Protein AF-A0A7X9A0W0-F1 (afdb_monomer)

Solvent-accessible surface area (backbone atoms only — not comparable to full-atom values): 16750 Å² total; per-residue (Å²): 128,78,56,46,57,42,80,44,82,42,77,49,77,41,96,88,79,44,78,47,76,46,79,45,51,38,62,32,73,48,69,35,37,33,24,50,71,84,39,73,33,30,51,32,67,31,25,52,65,60,60,65,22,28,47,50,10,43,36,32,44,73,66,71,33,90,54,53,69,39,42,52,34,63,44,70,44,63,91,64,82,65,80,76,73,83,66,94,80,70,84,89,79,90,78,91,82,89,86,81,91,82,80,90,87,77,88,71,74,94,46,67,68,51,35,71,72,72,55,95,83,73,71,86,80,54,95,49,54,34,39,33,35,33,61,21,93,87,52,75,75,80,51,74,67,58,28,55,39,37,45,75,21,54,78,79,52,84,68,61,68,92,46,78,66,67,70,63,68,83,47,93,34,79,69,61,88,84,54,88,80,79,81,57,67,72,59,63,70,44,46,61,57,59,48,56,76,66,36,67,63,31,78,63,37,75,58,47,27,42,15,27,40,31,34,67,88,82,71,40,76,77,45,73,28,64,12,61,32,60,65,52,5,42,18,26,44,51,14,41,37,39,68,72,65,51,66,64,28,64,62,29,36,41,37,32,66,41,56,34,38,39,66,58,47,45,35,36,34,39,44,12,31,72,39,78,49,47,71,36,69,67,45,100,78,74

Structure (mmCIF, N/CA/C/O backbone):
data_AF-A0A7X9A0W0-F1
#
_entry.id   AF-A0A7X9A0W0-F1
#
loop_
_atom_site.group_PDB
_atom_site.id
_atom_site.type_symbol
_atom_site.label_atom_id
_atom_site.label_alt_id
_atom_site.label_comp_id
_atom_site.label_asym_id
_atom_site.label_entity_id
_atom_site.label_seq_id
_atom_site.pdbx_PDB_ins_code
_atom_site.Cartn_x
_atom_site.Cartn_y
_atom_site.Cartn_z
_atom_site.occupancy
_atom_site.B_iso_or_equiv
_atom_site.auth_seq_id
_atom_site.auth_comp_id
_atom_site.auth_asym_id
_atom_site.auth_atom_id
_atom_site.pdbx_PDB_model_num
ATOM 1 N N . MET A 1 1 ? -4.051 -19.391 -11.486 1.00 52.75 1 MET A N 1
ATOM 2 C CA . MET A 1 1 ? -3.462 -18.276 -10.720 1.00 52.75 1 MET A CA 1
ATOM 3 C C . MET A 1 1 ? -3.453 -17.082 -11.657 1.00 52.75 1 MET A C 1
ATOM 5 O O . MET A 1 1 ? -3.021 -17.267 -12.791 1.00 52.75 1 MET A O 1
ATOM 9 N N . ARG A 1 2 ? -4.022 -15.934 -11.266 1.00 69.88 2 ARG A N 1
ATOM 10 C CA . ARG A 1 2 ? -3.922 -14.713 -12.084 1.00 69.88 2 ARG A CA 1
ATOM 11 C C . ARG A 1 2 ? -2.446 -14.324 -12.179 1.00 69.88 2 ARG A C 1
ATOM 13 O O . ARG A 1 2 ? -1.709 -14.525 -11.217 1.00 69.88 2 ARG A O 1
ATOM 20 N N . SER A 1 3 ? -2.007 -13.872 -13.348 1.00 82.81 3 SER A N 1
ATOM 21 C CA . SER A 1 3 ? -0.596 -13.571 -13.590 1.00 82.81 3 SER A CA 1
ATOM 22 C C . SER A 1 3 ? -0.347 -12.083 -13.404 1.00 82.81 3 SER A C 1
ATOM 24 O O . SER A 1 3 ? -1.025 -11.281 -14.032 1.00 82.81 3 SER A O 1
ATOM 26 N N . SER A 1 4 ? 0.654 -11.713 -12.608 1.00 87.12 4 SER A N 1
ATOM 27 C CA . SER A 1 4 ? 1.127 -10.325 -12.489 1.00 87.12 4 SER A CA 1
ATOM 28 C C . SER A 1 4 ? 1.948 -9.866 -13.703 1.00 87.12 4 SER A C 1
ATOM 30 O O . SER A 1 4 ? 2.319 -8.697 -13.805 1.00 87.12 4 SER A O 1
ATOM 32 N N . GLN A 1 5 ? 2.254 -10.789 -14.623 1.00 91.56 5 GLN A N 1
ATOM 33 C CA . GLN A 1 5 ? 3.094 -10.569 -15.799 1.00 91.56 5 GLN A CA 1
ATOM 34 C C . GLN A 1 5 ? 2.479 -11.196 -17.050 1.00 91.56 5 GLN A C 1
ATOM 36 O O . GLN A 1 5 ? 1.937 -12.302 -17.004 1.00 91.56 5 GLN A O 1
ATOM 41 N N . ALA A 1 6 ? 2.624 -10.532 -18.190 1.00 91.31 6 ALA A N 1
ATOM 42 C CA . ALA A 1 6 ? 2.243 -11.060 -19.492 1.00 91.31 6 ALA A CA 1
ATOM 43 C C . ALA A 1 6 ? 3.436 -11.012 -20.442 1.00 91.31 6 ALA A C 1
ATOM 45 O O . ALA A 1 6 ? 4.182 -10.034 -20.482 1.00 91.31 6 ALA A O 1
ATOM 46 N N . ARG A 1 7 ? 3.613 -12.075 -21.231 1.00 92.31 7 ARG A N 1
ATOM 47 C CA . ARG A 1 7 ? 4.645 -12.124 -22.264 1.00 92.31 7 ARG A CA 1
ATOM 48 C C . ARG A 1 7 ? 4.023 -11.757 -23.600 1.00 92.31 7 ARG A C 1
ATOM 50 O O . ARG A 1 7 ? 3.186 -12.497 -24.109 1.00 92.31 7 ARG A O 1
ATOM 57 N N . VAL A 1 8 ? 4.430 -10.627 -24.163 1.00 90.94 8 VAL A N 1
ATOM 58 C CA . VAL A 1 8 ? 3.846 -10.093 -25.400 1.00 90.94 8 VAL A CA 1
ATOM 59 C C . VAL A 1 8 ? 4.921 -9.814 -26.439 1.00 90.94 8 VAL A C 1
ATOM 61 O O . VAL A 1 8 ? 6.093 -9.617 -26.117 1.00 90.94 8 VAL A O 1
ATOM 64 N N . ARG A 1 9 ? 4.534 -9.809 -27.715 1.00 92.50 9 ARG A N 1
ATOM 65 C CA . ARG A 1 9 ? 5.429 -9.424 -28.808 1.00 92.50 9 ARG A CA 1
ATOM 66 C C . ARG A 1 9 ? 5.375 -7.909 -28.976 1.00 92.50 9 ARG A C 1
ATOM 68 O O . ARG A 1 9 ? 4.358 -7.386 -29.415 1.00 92.50 9 ARG A O 1
ATOM 75 N N . VAL A 1 10 ? 6.471 -7.224 -28.667 1.00 90.38 10 VAL A N 1
ATOM 76 C CA . VAL A 1 10 ? 6.591 -5.765 -28.796 1.00 90.38 10 VAL A CA 1
ATOM 77 C C . VAL A 1 10 ? 7.417 -5.391 -30.021 1.00 90.38 10 VAL A C 1
ATOM 79 O O . VAL A 1 10 ? 8.244 -6.176 -30.497 1.00 90.38 10 VAL A O 1
ATOM 82 N N . ALA A 1 11 ? 7.190 -4.185 -30.538 1.00 91.31 11 ALA A N 1
ATOM 83 C CA . ALA A 1 11 ? 8.078 -3.550 -31.501 1.00 91.31 11 ALA A CA 1
ATOM 84 C C . ALA A 1 11 ? 9.038 -2.619 -30.749 1.00 91.31 11 ALA A C 1
ATOM 86 O O . ALA A 1 11 ? 8.588 -1.682 -30.095 1.00 91.31 11 ALA A O 1
ATOM 87 N N . ARG A 1 12 ? 10.348 -2.860 -30.845 1.00 87.12 12 ARG A N 1
ATOM 88 C CA . ARG A 1 12 ? 11.377 -1.963 -30.313 1.00 87.12 12 ARG A CA 1
ATOM 89 C C . ARG A 1 12 ? 11.914 -1.108 -31.455 1.00 87.12 12 ARG A C 1
ATOM 91 O O . ARG A 1 12 ? 12.349 -1.641 -32.478 1.00 87.12 12 ARG A O 1
ATOM 98 N N . VAL A 1 13 ? 11.845 0.207 -31.285 1.00 91.12 13 VAL A N 1
ATOM 99 C CA . VAL A 1 13 ? 12.340 1.189 -32.253 1.00 91.12 13 VAL A CA 1
ATOM 100 C C . VAL A 1 13 ? 13.653 1.747 -31.724 1.00 91.12 13 VAL A C 1
ATOM 102 O O . VAL A 1 13 ? 13.699 2.277 -30.618 1.00 91.12 13 VAL A O 1
ATOM 105 N N . HIS A 1 14 ? 14.714 1.598 -32.506 1.00 89.50 14 HIS A N 1
ATOM 106 C CA . HIS A 1 14 ? 16.017 2.194 -32.241 1.00 89.50 14 HIS A CA 1
ATOM 107 C C . HIS A 1 14 ? 16.276 3.296 -33.262 1.00 89.50 14 HIS A C 1
ATOM 109 O O . HIS A 1 14 ? 15.945 3.123 -34.436 1.00 89.50 14 HIS A O 1
ATOM 115 N N . ALA A 1 15 ? 16.889 4.397 -32.820 1.00 89.19 15 ALA A N 1
ATOM 116 C CA . ALA A 1 15 ? 17.204 5.532 -33.687 1.00 89.19 15 ALA A CA 1
ATOM 117 C C . ALA A 1 15 ? 18.037 5.110 -34.913 1.00 89.19 15 ALA A C 1
ATOM 119 O O . ALA A 1 15 ? 17.710 5.497 -36.030 1.00 89.19 15 ALA A O 1
ATOM 120 N N . ASP A 1 16 ? 19.030 4.237 -34.712 1.00 91.06 16 ASP A N 1
ATOM 121 C CA . ASP A 1 16 ? 20.026 3.923 -35.747 1.00 91.06 16 ASP A CA 1
ATOM 122 C C . ASP A 1 16 ? 19.747 2.618 -36.511 1.00 91.06 16 ASP A C 1
ATOM 124 O O . ASP A 1 16 ? 20.212 2.437 -37.633 1.00 91.06 16 ASP A O 1
ATOM 128 N N . THR A 1 17 ? 19.002 1.679 -35.915 1.00 86.06 17 THR A N 1
ATOM 129 C CA . THR A 1 17 ? 18.814 0.316 -36.460 1.00 86.06 17 THR A CA 1
ATOM 130 C C . THR A 1 17 ? 17.370 -0.006 -36.852 1.00 86.06 17 THR A C 1
ATOM 132 O O . THR A 1 17 ? 17.068 -1.124 -37.272 1.00 86.06 17 THR A O 1
ATOM 135 N N . GLY A 1 18 ? 16.466 0.973 -36.766 1.00 88.56 18 GLY A N 1
ATOM 136 C CA . GLY A 1 18 ? 15.076 0.832 -37.191 1.00 88.56 18 GLY A CA 1
ATOM 137 C C . GLY A 1 18 ? 14.215 0.015 -36.220 1.00 88.56 18 GLY A C 1
ATOM 138 O O . GLY A 1 18 ? 14.419 0.021 -35.004 1.00 88.56 18 GLY A O 1
ATOM 139 N N . ARG A 1 19 ? 13.182 -0.654 -36.749 1.00 91.69 19 ARG A N 1
ATOM 140 C CA . ARG A 1 19 ? 12.169 -1.368 -35.953 1.00 91.69 19 ARG A CA 1
ATOM 141 C C . ARG A 1 19 ? 12.433 -2.871 -35.935 1.00 91.69 19 ARG A C 1
ATOM 143 O O . ARG A 1 19 ? 12.428 -3.513 -36.980 1.00 91.69 19 ARG A O 1
ATOM 150 N N . THR A 1 20 ? 12.550 -3.449 -34.743 1.00 91.69 20 THR A N 1
ATOM 151 C CA . THR A 1 20 ? 12.652 -4.903 -34.536 1.00 91.69 20 THR A CA 1
ATOM 152 C C . THR A 1 20 ? 11.488 -5.414 -33.690 1.00 91.69 20 THR A C 1
ATOM 154 O O . THR A 1 20 ? 10.867 -4.650 -32.954 1.00 91.69 20 THR A O 1
ATOM 157 N N . HIS A 1 21 ? 11.161 -6.705 -33.793 1.00 90.25 21 HIS A N 1
ATOM 158 C CA . HIS A 1 21 ? 10.144 -7.338 -32.949 1.00 90.25 21 HIS A CA 1
ATOM 159 C C . HIS A 1 21 ? 10.781 -8.370 -32.021 1.00 90.25 21 HIS A C 1
ATOM 161 O O . HIS A 1 21 ? 11.488 -9.262 -32.488 1.00 90.25 21 HIS A O 1
ATOM 167 N N . ARG A 1 22 ? 10.468 -8.303 -30.726 1.00 90.12 22 ARG A N 1
ATOM 168 C CA . ARG A 1 22 ? 10.941 -9.260 -29.714 1.00 90.12 22 ARG A CA 1
ATOM 169 C C . ARG A 1 22 ? 9.829 -9.554 -28.709 1.00 90.12 22 ARG A C 1
ATOM 171 O O . ARG A 1 22 ? 8.900 -8.768 -28.561 1.00 90.12 22 ARG A O 1
ATOM 178 N N . ALA A 1 23 ? 9.908 -10.701 -28.041 1.00 91.44 23 ALA A N 1
ATOM 179 C CA . ALA A 1 23 ? 9.107 -10.940 -26.847 1.00 91.44 23 ALA A CA 1
ATOM 180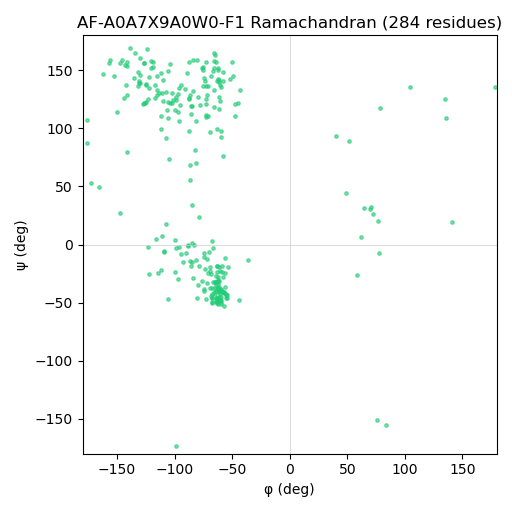 C C . ALA A 1 23 ? 9.623 -10.072 -25.693 1.00 91.44 23 ALA A C 1
ATOM 182 O O . ALA A 1 23 ? 10.834 -10.024 -25.467 1.00 91.44 23 ALA A O 1
ATOM 183 N N . ASP A 1 24 ? 8.705 -9.457 -24.961 1.00 91.88 24 ASP A N 1
ATOM 184 C CA . ASP A 1 24 ? 8.978 -8.701 -23.743 1.00 91.88 24 ASP A CA 1
ATOM 185 C C . ASP A 1 24 ? 8.033 -9.144 -22.622 1.00 91.88 24 ASP A C 1
ATOM 187 O O . ASP A 1 24 ? 7.006 -9.784 -22.882 1.00 91.88 24 ASP A O 1
ATOM 191 N N . THR A 1 25 ? 8.407 -8.848 -21.382 1.00 92.75 25 THR A N 1
ATOM 192 C CA . THR A 1 25 ? 7.595 -9.145 -20.198 1.00 92.75 25 THR A CA 1
ATOM 193 C C . THR A 1 25 ? 7.017 -7.845 -19.676 1.00 92.75 25 THR A C 1
ATOM 195 O O . THR A 1 25 ? 7.751 -6.968 -19.239 1.00 92.75 25 THR A O 1
ATOM 198 N N . LEU A 1 26 ? 5.695 -7.728 -19.710 1.00 92.88 26 LEU A N 1
ATOM 199 C CA . LEU A 1 26 ? 4.987 -6.555 -19.219 1.00 92.88 26 LEU A CA 1
ATOM 200 C C . LEU A 1 26 ? 4.302 -6.865 -17.897 1.00 92.88 26 LEU A C 1
ATOM 202 O O . LEU A 1 26 ? 3.867 -7.995 -17.660 1.00 92.88 26 LEU A O 1
ATOM 206 N N . ALA A 1 27 ? 4.182 -5.842 -17.059 1.00 94.00 27 ALA A N 1
ATOM 207 C CA . ALA A 1 27 ? 3.254 -5.865 -15.945 1.00 94.00 27 ALA A CA 1
ATOM 208 C C . ALA A 1 27 ? 1.822 -6.019 -16.472 1.00 94.00 27 ALA A C 1
ATOM 210 O O . ALA A 1 27 ? 1.451 -5.392 -17.465 1.00 94.00 27 ALA A O 1
ATOM 211 N N . VAL A 1 28 ? 1.031 -6.866 -15.819 1.00 93.25 28 VAL A N 1
ATOM 212 C CA . VAL A 1 28 ? -0.408 -6.942 -16.088 1.00 93.25 28 VAL A CA 1
ATOM 213 C C . VAL A 1 28 ? -1.106 -5.867 -15.277 1.00 93.25 28 VAL A C 1
ATOM 215 O O . VAL A 1 28 ? -0.895 -5.772 -14.074 1.00 93.25 28 VAL A O 1
ATOM 218 N N . GLU A 1 29 ? -1.976 -5.117 -15.935 1.00 93.19 29 GLU A N 1
ATOM 219 C CA . GLU A 1 29 ? -2.851 -4.127 -15.326 1.00 93.19 29 GLU A CA 1
ATOM 220 C C . GLU A 1 29 ? -4.297 -4.488 -15.683 1.00 93.19 29 GLU A C 1
ATOM 222 O O . GLU A 1 29 ? -4.633 -4.661 -16.855 1.00 93.19 29 GLU A O 1
ATOM 227 N N . GLU A 1 30 ? -5.164 -4.645 -14.683 1.00 92.31 30 GLU A N 1
ATOM 228 C CA . GLU A 1 30 ? -6.602 -4.835 -14.918 1.00 92.31 30 GLU A CA 1
ATOM 229 C C . GLU A 1 30 ? -7.398 -4.103 -13.825 1.00 92.31 30 GLU A C 1
ATOM 231 O O . GLU A 1 30 ? -6.880 -3.889 -12.727 1.00 92.31 30 GLU A O 1
ATOM 236 N N . PRO A 1 31 ? -8.649 -3.698 -14.086 1.00 92.50 31 PRO A N 1
ATOM 237 C CA . PRO A 1 31 ? -9.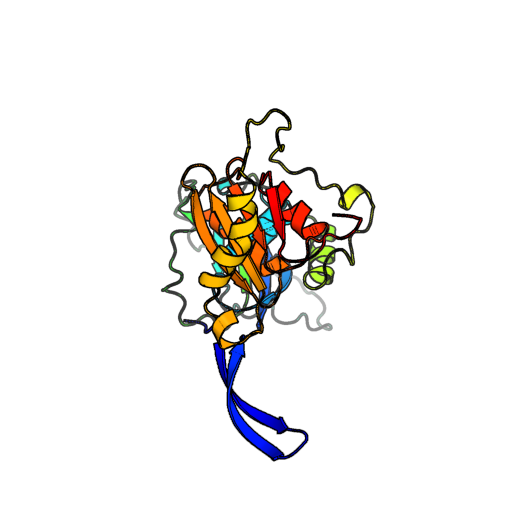467 -3.039 -13.074 1.00 92.50 31 PRO A CA 1
ATOM 238 C C . PRO A 1 31 ? -9.831 -4.023 -11.960 1.00 92.50 31 PRO A C 1
ATOM 240 O O . PRO A 1 31 ? -10.087 -5.185 -12.255 1.00 92.50 31 PRO A O 1
ATOM 243 N N . LEU A 1 32 ? -9.915 -3.558 -10.715 1.00 92.56 32 LEU A N 1
ATOM 244 C CA . LEU A 1 32 ? -10.508 -4.238 -9.564 1.00 92.56 32 LEU A CA 1
ATOM 245 C C . LEU A 1 32 ? -11.580 -3.338 -8.950 1.00 92.56 32 LEU A C 1
ATOM 247 O O . LEU A 1 32 ? -11.294 -2.216 -8.542 1.00 92.56 32 LEU A O 1
ATOM 251 N N . GLU A 1 33 ? -12.802 -3.844 -8.860 1.00 93.00 33 GLU A N 1
ATOM 252 C CA . GLU A 1 33 ? -13.881 -3.244 -8.087 1.00 93.00 33 GLU A CA 1
ATOM 253 C C . GLU A 1 33 ? -13.824 -3.747 -6.641 1.00 93.00 33 GLU A C 1
ATOM 255 O O . GLU A 1 33 ? -13.838 -4.953 -6.388 1.00 93.00 33 GLU A O 1
ATOM 260 N N . ILE A 1 34 ? -13.791 -2.814 -5.694 1.00 92.69 34 ILE A N 1
ATOM 261 C CA . ILE A 1 34 ? -13.888 -3.083 -4.261 1.00 92.69 34 ILE A CA 1
ATOM 262 C C . ILE A 1 34 ? -15.307 -2.731 -3.819 1.00 92.69 34 ILE A C 1
ATOM 264 O O . ILE A 1 34 ? -15.820 -1.649 -4.127 1.00 92.69 34 ILE A O 1
ATOM 268 N N . ARG A 1 35 ? -15.947 -3.651 -3.099 1.00 92.62 35 ARG A N 1
ATOM 269 C CA . ARG A 1 35 ? -17.280 -3.493 -2.516 1.00 92.62 35 ARG A CA 1
ATOM 270 C C . ARG A 1 35 ? -17.242 -3.648 -1.006 1.00 92.62 35 ARG A C 1
ATOM 272 O O . ARG A 1 35 ? -16.410 -4.372 -0.465 1.00 92.62 35 ARG A O 1
ATOM 279 N N . VAL A 1 36 ? -18.187 -2.987 -0.352 1.00 91.94 36 VAL A N 1
ATOM 280 C CA . VAL A 1 36 ? -18.472 -3.125 1.074 1.00 91.94 36 VAL A CA 1
ATOM 281 C C . VAL A 1 36 ? -19.951 -3.452 1.226 1.00 91.94 36 VAL A C 1
ATOM 283 O O . VAL A 1 36 ? -20.806 -2.698 0.755 1.00 91.94 36 VAL A O 1
ATOM 286 N N . ASN A 1 37 ? -20.258 -4.584 1.859 1.00 92.12 37 ASN A N 1
ATOM 287 C CA . ASN A 1 37 ? -21.617 -5.104 2.031 1.00 92.12 37 ASN A CA 1
ATOM 288 C C . ASN A 1 37 ? -22.415 -5.126 0.710 1.00 92.12 37 ASN A C 1
ATOM 290 O O . ASN A 1 37 ? -23.563 -4.689 0.650 1.00 92.12 37 ASN A O 1
ATOM 294 N N . GLY A 1 38 ? -21.786 -5.576 -0.380 1.00 89.25 38 GLY A N 1
ATOM 295 C CA . GLY A 1 38 ? -22.382 -5.650 -1.716 1.00 89.25 38 GLY A CA 1
ATOM 296 C C . GLY A 1 38 ? -22.461 -4.319 -2.469 1.00 89.25 38 GLY A C 1
ATOM 297 O O . GLY A 1 38 ? -22.782 -4.319 -3.658 1.00 89.25 38 GLY A O 1
ATOM 298 N N . THR A 1 39 ? -22.136 -3.193 -1.829 1.00 89.44 39 THR A N 1
ATOM 299 C CA . THR A 1 39 ? -22.186 -1.863 -2.448 1.00 89.44 39 THR A CA 1
ATOM 300 C C . THR A 1 39 ? -20.814 -1.459 -2.968 1.00 89.44 39 THR A C 1
ATOM 302 O O . THR A 1 39 ? -19.810 -1.611 -2.276 1.00 89.44 39 THR A O 1
ATOM 305 N N . ARG A 1 40 ? -20.756 -0.930 -4.196 1.00 89.19 40 ARG A N 1
ATOM 306 C CA . ARG A 1 40 ? -19.510 -0.454 -4.808 1.00 89.19 40 ARG A CA 1
ATOM 307 C C . ARG A 1 40 ? -18.895 0.678 -3.989 1.00 89.19 40 ARG A C 1
ATOM 309 O O . ARG A 1 40 ? -19.546 1.690 -3.751 1.00 89.19 40 ARG A O 1
ATOM 316 N N . LEU A 1 41 ? -17.624 0.500 -3.639 1.00 87.06 41 LEU A N 1
ATOM 317 C CA . LEU A 1 41 ? -16.821 1.476 -2.916 1.00 87.06 41 LEU A CA 1
ATOM 318 C C . LEU A 1 41 ? -15.804 2.170 -3.827 1.00 87.06 41 LEU A C 1
ATOM 320 O O . LEU A 1 41 ? -15.684 3.386 -3.787 1.00 87.06 41 LEU A O 1
ATOM 324 N N . ALA A 1 42 ? -15.076 1.406 -4.644 1.00 89.56 42 ALA A N 1
ATOM 325 C CA . ALA A 1 42 ? -14.016 1.936 -5.498 1.00 89.56 42 ALA A CA 1
ATOM 326 C C . ALA A 1 42 ? -13.767 1.029 -6.708 1.00 89.56 42 ALA A C 1
ATOM 328 O O . ALA A 1 42 ? -14.077 -0.163 -6.676 1.00 89.56 42 ALA A O 1
ATOM 329 N N . VAL A 1 43 ? -13.175 1.588 -7.766 1.00 90.75 43 VAL A N 1
ATOM 330 C CA . VAL A 1 43 ? -12.571 0.816 -8.864 1.00 90.75 43 VAL A CA 1
ATOM 331 C C . VAL A 1 43 ? -11.139 1.298 -9.048 1.00 90.75 43 VAL A C 1
ATOM 333 O O . VAL A 1 43 ? -10.930 2.478 -9.300 1.00 90.75 43 VAL A O 1
ATOM 336 N N . THR A 1 44 ? -10.152 0.418 -8.926 1.00 91.62 44 THR A N 1
ATOM 337 C CA . THR A 1 44 ? -8.731 0.763 -9.093 1.00 91.62 44 THR A CA 1
ATOM 338 C C . THR A 1 44 ? -8.104 -0.086 -10.191 1.00 91.62 44 THR A C 1
ATOM 340 O O . THR A 1 44 ? -8.458 -1.254 -10.347 1.00 91.62 44 THR A O 1
ATOM 343 N N . MET A 1 45 ? -7.181 0.480 -10.966 1.00 93.50 45 MET A N 1
ATOM 344 C CA . MET A 1 45 ? -6.324 -0.321 -11.838 1.00 93.50 45 MET A CA 1
ATOM 345 C C . MET A 1 45 ? -5.206 -0.912 -10.988 1.00 93.50 45 MET A C 1
ATOM 347 O O . MET A 1 45 ? -4.534 -0.178 -10.269 1.00 93.50 45 MET A O 1
ATOM 351 N N . ARG A 1 46 ? -5.023 -2.231 -11.039 1.00 94.69 46 ARG A N 1
ATOM 352 C CA . ARG A 1 46 ? -4.041 -2.930 -10.199 1.00 94.69 46 ARG A CA 1
ATOM 353 C C . ARG A 1 46 ? -3.214 -3.946 -10.983 1.00 94.69 46 ARG A C 1
ATOM 355 O O . ARG A 1 46 ? -3.618 -4.427 -12.049 1.00 94.69 46 ARG A O 1
ATOM 362 N N . THR A 1 47 ? -2.122 -4.385 -10.376 1.00 95.44 47 THR A N 1
ATOM 363 C CA . THR A 1 47 ? -1.461 -5.630 -10.768 1.00 95.44 47 THR A CA 1
ATOM 364 C C . THR A 1 47 ? -2.143 -6.791 -10.047 1.00 95.44 47 THR A C 1
ATOM 366 O O . THR A 1 47 ? -2.148 -6.793 -8.812 1.00 95.44 47 THR A O 1
ATOM 369 N N . PRO A 1 48 ? -2.738 -7.771 -10.758 1.00 91.19 48 PRO A N 1
ATOM 370 C CA . PRO A 1 48 ? -3.440 -8.870 -10.103 1.00 91.19 48 PRO A CA 1
ATOM 371 C C . PRO A 1 48 ? -2.487 -9.689 -9.232 1.00 91.19 48 PRO A C 1
ATOM 373 O O . PRO A 1 48 ? -1.310 -9.811 -9.577 1.00 91.19 48 PRO A O 1
ATOM 376 N N . VAL A 1 49 ? -3.053 -10.296 -8.178 1.00 89.06 49 VAL A N 1
ATOM 377 C CA . VAL A 1 49 ? -2.408 -10.992 -7.043 1.00 89.06 49 VAL A CA 1
ATOM 378 C C . VAL A 1 49 ? -2.463 -10.117 -5.782 1.00 89.06 49 VAL A C 1
ATOM 380 O O . VAL A 1 49 ? -2.189 -8.917 -5.824 1.00 89.06 49 VAL A O 1
ATOM 383 N N . HIS A 1 50 ? -2.812 -10.746 -4.652 1.00 94.56 50 HIS A N 1
ATOM 384 C CA . HIS A 1 50 ? -3.040 -10.103 -3.352 1.00 94.56 50 HIS A CA 1
ATOM 385 C C . HIS A 1 50 ? -4.240 -9.139 -3.326 1.00 94.56 50 HIS A C 1
ATOM 387 O O . HIS A 1 50 ? -4.240 -8.161 -2.581 1.00 94.56 50 HIS A O 1
ATOM 393 N N . ASP A 1 51 ? -5.279 -9.413 -4.124 1.00 95.19 51 ASP A N 1
ATOM 394 C CA . ASP A 1 51 ? -6.464 -8.550 -4.242 1.00 95.19 51 ASP A CA 1
ATOM 395 C C . ASP A 1 51 ? -7.234 -8.426 -2.908 1.00 95.19 51 ASP A C 1
ATOM 397 O O . ASP A 1 51 ? -7.818 -7.381 -2.635 1.00 95.19 51 ASP A O 1
ATOM 401 N N . PHE A 1 52 ? -7.212 -9.454 -2.046 1.00 95.69 52 PHE A N 1
ATOM 402 C CA . PHE A 1 52 ? -7.808 -9.370 -0.703 1.00 95.69 52 PHE A CA 1
ATOM 403 C C . PHE A 1 52 ? -7.045 -8.398 0.192 1.00 95.69 52 PHE A C 1
ATOM 405 O O . PHE A 1 52 ? -7.664 -7.533 0.806 1.00 95.69 52 PHE A O 1
ATOM 412 N N . SER A 1 53 ? -5.712 -8.481 0.209 1.00 97.00 53 SER A N 1
ATOM 413 C CA . SER A 1 53 ? -4.882 -7.515 0.930 1.00 97.00 53 SER A CA 1
ATOM 414 C C . SER A 1 53 ? -5.067 -6.105 0.370 1.00 97.00 53 SER A C 1
ATOM 416 O O . SER A 1 53 ? -5.185 -5.167 1.144 1.00 97.00 53 SER A O 1
ATOM 418 N N . LEU A 1 54 ? -5.178 -5.942 -0.953 1.00 97.38 54 LEU A N 1
ATOM 419 C CA . LEU A 1 54 ? -5.493 -4.646 -1.561 1.00 97.38 54 LEU A CA 1
ATOM 420 C C . LEU A 1 54 ? -6.841 -4.099 -1.069 1.00 97.38 54 LEU A C 1
ATOM 422 O O . LEU A 1 54 ? -6.909 -2.961 -0.621 1.00 97.38 54 LEU A O 1
ATOM 426 N N . ALA A 1 55 ? -7.909 -4.896 -1.130 1.00 96.38 55 ALA A N 1
ATOM 427 C CA . ALA A 1 55 ? -9.246 -4.445 -0.752 1.00 96.38 55 ALA A CA 1
ATOM 428 C C . ALA A 1 55 ? -9.345 -4.087 0.739 1.00 96.38 55 ALA A C 1
ATOM 430 O O . ALA A 1 55 ? -9.882 -3.038 1.093 1.00 96.38 55 ALA A O 1
ATOM 431 N N . VAL A 1 56 ? -8.807 -4.944 1.609 1.00 96.81 56 VAL A N 1
ATOM 432 C CA . VAL A 1 56 ? -8.799 -4.731 3.063 1.00 96.81 56 VAL A CA 1
ATOM 433 C C . VAL A 1 56 ? -7.910 -3.550 3.436 1.00 96.81 56 VAL A C 1
ATOM 435 O O . VAL A 1 56 ? -8.312 -2.714 4.237 1.00 96.81 56 VAL A O 1
ATOM 438 N N . GLY A 1 57 ? -6.731 -3.437 2.825 1.00 97.00 57 GLY A N 1
ATOM 439 C CA . GLY A 1 57 ? -5.838 -2.305 3.045 1.00 97.00 57 GLY A CA 1
ATOM 440 C C . GLY A 1 57 ? -6.436 -0.987 2.580 1.00 97.00 57 GLY A C 1
ATOM 441 O O . GLY A 1 57 ? -6.356 -0.003 3.308 1.00 97.00 57 GLY A O 1
ATOM 442 N N . PHE A 1 58 ? -7.124 -0.981 1.435 1.00 95.75 58 PHE A N 1
ATOM 443 C CA . PHE A 1 58 ? -7.888 0.177 0.981 1.00 95.75 58 PHE A CA 1
ATOM 444 C C . PHE A 1 58 ? -8.929 0.574 2.035 1.00 95.75 58 PHE A C 1
ATOM 446 O O . PHE A 1 58 ? -8.912 1.707 2.502 1.00 95.75 58 PHE A O 1
ATOM 453 N N . ALA A 1 59 ? -9.768 -0.365 2.489 1.00 94.12 59 ALA A N 1
ATOM 454 C CA . ALA A 1 59 ? -10.786 -0.090 3.505 1.00 94.12 59 ALA A CA 1
ATOM 455 C C . ALA A 1 59 ? -10.197 0.424 4.833 1.00 94.12 59 ALA A C 1
ATOM 457 O O . ALA A 1 59 ? -10.766 1.336 5.429 1.00 94.12 59 ALA A O 1
ATOM 458 N N . LEU A 1 60 ? -9.062 -0.125 5.278 1.00 94.31 60 LEU A N 1
ATOM 459 C CA . LEU A 1 60 ? -8.346 0.342 6.468 1.00 94.31 60 LEU A CA 1
ATOM 460 C C . LEU A 1 60 ? -7.862 1.780 6.288 1.00 94.31 60 LEU A C 1
ATOM 462 O O . LEU A 1 60 ? -8.092 2.655 7.115 1.00 94.31 60 LEU A O 1
ATOM 466 N N . SER A 1 61 ? -7.183 2.018 5.177 1.00 92.19 61 SER A N 1
ATOM 467 C CA . SER A 1 61 ? -6.489 3.270 4.929 1.00 92.19 61 SER A CA 1
ATOM 468 C C . SER A 1 61 ? -7.428 4.441 4.608 1.00 92.19 61 SER A C 1
ATOM 470 O O . SER A 1 61 ? -7.055 5.590 4.812 1.00 92.19 61 SER A O 1
ATOM 472 N N . GLU A 1 62 ? -8.657 4.147 4.168 1.00 90.44 62 GLU A N 1
ATOM 473 C CA . GLU A 1 62 ? -9.745 5.121 4.018 1.00 90.44 62 GLU A CA 1
ATOM 474 C C . GLU A 1 62 ? -10.579 5.291 5.307 1.00 90.44 62 GLU A C 1
ATOM 476 O O . GLU A 1 62 ? -11.523 6.083 5.326 1.00 90.44 62 GLU A O 1
ATOM 481 N N . GLY A 1 63 ? -10.258 4.555 6.381 1.00 89.75 63 GLY A N 1
ATOM 482 C CA . GLY A 1 63 ? -10.925 4.642 7.686 1.00 89.75 63 GLY A CA 1
ATOM 483 C C . GLY A 1 63 ? -12.294 3.957 7.764 1.00 89.75 63 GLY A C 1
ATOM 484 O O . GLY A 1 63 ? -13.101 4.287 8.629 1.00 89.75 63 GLY A O 1
ATOM 485 N N . ILE A 1 64 ? -12.586 3.022 6.856 1.00 91.25 64 ILE A N 1
ATOM 486 C CA . ILE A 1 64 ? -13.844 2.250 6.842 1.00 91.25 64 ILE A CA 1
ATOM 487 C C . ILE A 1 64 ? -13.794 1.113 7.864 1.00 91.25 64 ILE A C 1
ATOM 489 O O . ILE A 1 64 ? -14.808 0.770 8.468 1.00 91.25 64 ILE A O 1
ATOM 493 N N . ILE A 1 65 ? -12.611 0.531 8.040 1.00 93.25 65 ILE A N 1
ATOM 494 C CA . ILE A 1 65 ? -12.298 -0.444 9.084 1.00 93.25 65 ILE A CA 1
ATOM 495 C C . ILE A 1 65 ? -11.063 0.036 9.836 1.00 93.25 65 ILE A C 1
ATOM 497 O O . ILE A 1 65 ? -10.253 0.777 9.286 1.00 93.25 65 ILE A O 1
ATOM 501 N N . ASN A 1 66 ? -10.900 -0.411 11.072 1.00 92.62 66 ASN A N 1
ATOM 502 C CA . ASN A 1 66 ? -9.742 -0.088 11.899 1.00 92.62 66 ASN A CA 1
ATOM 503 C C . ASN A 1 66 ? -9.004 -1.344 12.351 1.00 92.62 66 ASN A C 1
ATOM 505 O O . ASN A 1 66 ? -7.808 -1.285 12.595 1.00 92.62 66 ASN A O 1
ATOM 509 N N . SER A 1 67 ? -9.686 -2.486 12.435 1.00 92.75 67 SER A N 1
ATOM 510 C CA . SER A 1 67 ? -9.121 -3.740 12.927 1.00 92.75 67 SER A CA 1
ATOM 511 C C . SER A 1 67 ? -9.571 -4.948 12.104 1.00 92.75 67 SER A C 1
ATOM 513 O O . SER A 1 67 ? -10.493 -4.873 11.292 1.00 92.75 67 SER A O 1
ATOM 515 N N . ALA A 1 68 ? -8.940 -6.101 12.339 1.00 92.62 68 ALA A N 1
ATOM 516 C CA . ALA A 1 68 ? -9.372 -7.366 11.749 1.00 92.62 68 ALA A CA 1
ATOM 517 C C . ALA A 1 68 ? -10.786 -7.784 12.195 1.00 92.62 68 ALA A C 1
ATOM 519 O O . ALA A 1 68 ? -11.485 -8.453 11.439 1.00 92.62 68 ALA A O 1
ATOM 520 N N . GLU A 1 69 ? -11.220 -7.378 13.393 1.00 93.44 69 GLU A N 1
ATOM 521 C CA . GLU A 1 69 ? -12.547 -7.701 13.934 1.00 93.44 69 GLU A CA 1
ATOM 522 C C . GLU A 1 69 ? -13.672 -6.990 13.176 1.00 93.44 69 GLU A C 1
ATOM 524 O O . GLU A 1 69 ? -14.798 -7.479 13.143 1.00 93.44 69 GLU A O 1
ATOM 529 N N . ASP A 1 70 ? -13.364 -5.879 12.506 1.00 94.81 70 ASP A N 1
ATOM 530 C CA . ASP A 1 70 ? -14.315 -5.124 11.688 1.00 94.81 70 ASP A CA 1
ATOM 531 C C . ASP A 1 70 ? -14.684 -5.851 10.383 1.00 94.81 70 ASP A C 1
ATOM 533 O O . ASP A 1 70 ? -15.640 -5.479 9.696 1.00 94.81 70 ASP A O 1
ATOM 537 N N . VAL A 1 71 ? -13.944 -6.905 10.029 1.00 95.19 71 VAL A N 1
ATOM 538 C CA . VAL A 1 71 ? -14.135 -7.686 8.808 1.00 95.19 71 VAL A CA 1
ATOM 539 C C . VAL A 1 71 ? -14.768 -9.030 9.151 1.00 95.19 71 VAL A C 1
ATOM 541 O O . VAL A 1 71 ? -14.119 -9.932 9.671 1.00 95.19 71 VAL A O 1
ATOM 544 N N . PHE A 1 72 ? -16.038 -9.206 8.787 1.00 93.44 72 PHE A N 1
ATOM 545 C CA . PHE A 1 72 ? -16.716 -10.495 8.926 1.00 93.44 72 PHE A CA 1
ATOM 546 C C . PHE A 1 72 ? -16.259 -11.498 7.861 1.00 93.44 72 PHE A C 1
ATOM 548 O O . PHE A 1 72 ? -16.104 -12.686 8.137 1.00 93.44 72 PHE A O 1
ATOM 555 N N . ARG A 1 73 ? -16.071 -11.036 6.617 1.00 92.75 73 ARG A N 1
ATOM 556 C CA . ARG A 1 73 ? -15.674 -11.890 5.486 1.00 92.75 73 ARG A CA 1
ATOM 557 C C . ARG A 1 73 ? -15.112 -11.068 4.332 1.00 92.75 73 ARG A C 1
ATOM 559 O O . ARG A 1 73 ? -15.641 -10.005 4.028 1.00 92.75 73 ARG A O 1
ATOM 566 N N . VAL A 1 74 ? -14.143 -11.622 3.604 1.00 92.56 74 VAL A N 1
ATOM 567 C CA . VAL A 1 74 ? -13.698 -11.104 2.298 1.00 92.56 74 VAL A CA 1
ATOM 568 C C . VAL A 1 74 ? -13.853 -12.197 1.250 1.00 92.56 74 VAL A C 1
ATOM 570 O O . VAL A 1 74 ? -13.503 -13.350 1.490 1.00 92.56 74 VAL A O 1
ATOM 573 N N . ARG A 1 75 ? -14.408 -11.864 0.084 1.00 91.94 75 ARG A N 1
ATOM 574 C CA . ARG A 1 75 ? -14.592 -12.832 -1.004 1.00 91.94 75 ARG A CA 1
ATOM 575 C C . ARG A 1 75 ? -14.478 -12.178 -2.368 1.00 91.94 75 ARG A C 1
ATOM 577 O O . ARG A 1 75 ? -14.783 -11.000 -2.526 1.00 91.94 75 ARG A O 1
ATOM 584 N N . TYR A 1 76 ? -14.139 -12.972 -3.377 1.00 90.62 76 TYR A N 1
ATOM 585 C CA . TYR A 1 76 ? -14.462 -12.589 -4.747 1.00 90.62 76 TYR A CA 1
ATOM 586 C C . TYR A 1 76 ? -15.961 -12.773 -4.985 1.00 90.62 76 TYR A C 1
ATOM 588 O O . TYR A 1 76 ? -16.548 -13.764 -4.537 1.00 90.62 76 TYR A O 1
ATOM 596 N N . CYS A 1 77 ? -16.580 -11.854 -5.719 1.00 83.56 77 CYS A N 1
ATOM 597 C CA . CYS A 1 77 ? -17.920 -12.094 -6.242 1.00 83.56 77 CYS A CA 1
ATOM 598 C C . CYS A 1 77 ? -17.839 -13.064 -7.430 1.00 83.56 77 CYS A C 1
ATOM 600 O O . CYS A 1 77 ? -16.972 -12.944 -8.296 1.00 83.56 77 CYS A O 1
ATOM 602 N N . GLN A 1 78 ? -18.747 -14.038 -7.467 1.00 67.75 78 GLN A N 1
ATOM 603 C CA . GLN A 1 78 ? -19.095 -14.726 -8.709 1.00 67.75 78 GLN A CA 1
ATOM 604 C C . GLN A 1 78 ? -20.078 -13.846 -9.487 1.00 67.75 78 GLN A C 1
ATOM 606 O O . GLN A 1 78 ? -20.739 -12.999 -8.882 1.00 67.75 78 GLN A O 1
ATOM 611 N N . LYS A 1 79 ? -20.197 -14.058 -10.805 1.00 49.38 79 LYS A N 1
ATOM 612 C CA . LYS A 1 79 ? -21.277 -13.462 -11.597 1.00 49.38 79 LYS A CA 1
ATOM 613 C C . LYS A 1 79 ? -22.620 -13.924 -11.044 1.00 49.38 79 LYS A C 1
ATOM 615 O O . LYS A 1 79 ? -23.155 -14.932 -11.496 1.00 49.38 79 LYS A O 1
ATOM 620 N N . ASP A 1 80 ? -23.195 -13.153 -10.137 1.00 44.47 80 ASP A N 1
ATOM 621 C CA . ASP A 1 80 ? -24.640 -13.060 -10.078 1.00 44.47 80 ASP A CA 1
ATOM 622 C C . ASP A 1 80 ? -25.052 -12.248 -11.301 1.00 44.47 80 ASP A C 1
ATOM 624 O O . ASP A 1 80 ? -24.478 -11.192 -11.590 1.00 44.47 80 ASP A O 1
ATOM 628 N N . GLN A 1 81 ? -26.002 -12.781 -12.070 1.00 42.53 81 GLN A N 1
ATOM 629 C CA . GLN A 1 81 ? -26.694 -12.013 -13.093 1.00 42.53 81 GLN A CA 1
ATOM 630 C C . GLN A 1 81 ? -27.108 -10.701 -12.431 1.00 42.53 81 GLN A C 1
ATOM 632 O O . GLN A 1 81 ? -27.922 -10.715 -11.507 1.00 42.53 81 GLN A O 1
ATOM 637 N N . GLY A 1 82 ? -26.474 -9.593 -12.831 1.00 35.91 82 GLY A N 1
ATOM 638 C CA . GLY A 1 82 ? -26.789 -8.280 -12.282 1.00 35.91 82 GLY A CA 1
ATOM 639 C C . GLY A 1 82 ? -28.301 -8.053 -12.328 1.00 35.91 82 GLY A C 1
ATOM 640 O O . GLY A 1 82 ? -28.980 -8.705 -13.131 1.00 35.91 82 GLY A O 1
ATOM 641 N N . PRO A 1 83 ? -28.851 -7.168 -11.479 1.00 32.28 83 PRO A N 1
ATOM 642 C CA . PRO A 1 83 ? -30.287 -6.926 -11.453 1.00 32.28 83 PRO A CA 1
ATOM 643 C C . PRO A 1 83 ? -30.770 -6.733 -12.892 1.00 32.28 83 PRO A C 1
ATOM 645 O O . PRO A 1 83 ? -30.225 -5.885 -13.606 1.00 32.28 83 PRO A O 1
ATOM 648 N N . LYS A 1 84 ? -31.707 -7.590 -13.343 1.00 32.41 84 LYS A N 1
ATOM 649 C CA . LYS A 1 84 ? -32.322 -7.475 -14.672 1.00 32.41 84 LYS A CA 1
ATOM 650 C C . LYS A 1 84 ? -32.660 -6.007 -14.854 1.00 32.41 84 LYS A C 1
ATOM 652 O O . LYS A 1 84 ? -33.326 -5.438 -13.989 1.00 32.41 84 LYS A O 1
ATOM 657 N N . GLY A 1 85 ? -32.109 -5.413 -15.912 1.00 31.81 85 GLY A N 1
ATOM 658 C CA . GLY A 1 85 ? -32.188 -3.982 -16.150 1.00 31.81 85 GLY A CA 1
ATOM 659 C C . GLY A 1 85 ? -33.591 -3.470 -15.860 1.00 31.81 85 GLY A C 1
ATOM 660 O O . GLY A 1 85 ? -34.579 -4.074 -16.282 1.00 31.81 85 GLY A O 1
ATOM 661 N N . LEU A 1 86 ? -33.667 -2.370 -15.114 1.00 33.69 86 LEU A N 1
ATOM 662 C CA . LEU A 1 86 ? -34.882 -1.580 -15.057 1.00 33.69 86 LEU A CA 1
ATOM 663 C C . LEU A 1 86 ? -35.161 -1.136 -16.501 1.00 33.69 86 LEU A C 1
ATOM 665 O O . LEU A 1 86 ? -34.539 -0.201 -17.003 1.00 33.69 86 LEU A O 1
ATOM 669 N N . ASN A 1 87 ? -36.042 -1.849 -17.200 1.00 33.25 87 ASN A N 1
ATOM 670 C CA . ASN A 1 87 ? -36.637 -1.337 -18.424 1.00 33.25 87 ASN A CA 1
ATOM 671 C C . ASN A 1 87 ? -37.385 -0.049 -18.036 1.00 33.25 87 ASN A C 1
ATOM 673 O O . ASN A 1 87 ? -38.259 -0.119 -17.170 1.00 33.25 87 ASN A O 1
ATOM 677 N N . PRO A 1 88 ? -37.102 1.117 -18.649 1.00 31.84 88 PRO A N 1
ATOM 678 C CA . PRO A 1 88 ? -37.728 2.386 -18.261 1.00 31.84 88 PRO A CA 1
ATOM 679 C C . PRO A 1 88 ? -39.237 2.489 -18.543 1.00 31.84 88 PRO A C 1
ATOM 681 O O . PRO A 1 88 ? -39.831 3.533 -18.294 1.00 31.84 88 PRO A O 1
ATOM 684 N N . HIS A 1 89 ? -39.887 1.440 -19.051 1.00 34.16 89 HIS A N 1
ATOM 685 C CA . HIS A 1 89 ? -41.310 1.459 -19.381 1.00 34.16 89 HIS A CA 1
ATOM 686 C C . HIS A 1 89 ? -41.991 0.140 -19.033 1.00 34.16 89 HIS A C 1
ATOM 688 O O . HIS A 1 89 ? -42.267 -0.682 -19.902 1.00 34.16 89 HIS A O 1
ATOM 694 N N . THR A 1 90 ? -42.316 -0.068 -17.761 1.00 29.70 90 THR A N 1
ATOM 695 C CA . THR A 1 90 ? -43.490 -0.874 -17.410 1.00 29.70 90 THR A CA 1
ATOM 696 C C . THR A 1 90 ? -44.040 -0.366 -16.085 1.00 29.70 90 THR A C 1
ATOM 698 O O . THR A 1 90 ? -43.360 -0.384 -15.063 1.00 29.70 90 THR A O 1
ATOM 701 N N . GLN A 1 91 ? -45.249 0.187 -16.144 1.00 29.66 91 GLN A N 1
ATOM 702 C CA . GLN A 1 91 ? -45.992 0.673 -14.990 1.00 29.66 91 GLN A CA 1
ATOM 703 C C . GLN A 1 91 ? -46.201 -0.458 -13.978 1.00 29.66 91 GLN A C 1
ATOM 705 O O . GLN A 1 91 ? -46.455 -1.602 -14.353 1.00 29.66 91 GLN A O 1
ATOM 710 N N . ALA A 1 92 ? -46.089 -0.115 -12.696 1.00 27.72 92 ALA A N 1
ATOM 711 C CA . ALA A 1 92 ? -46.363 -1.009 -11.585 1.00 27.72 92 ALA A CA 1
ATOM 712 C C . ALA A 1 92 ? -47.817 -1.503 -11.619 1.00 27.72 92 ALA A C 1
ATOM 714 O O . ALA A 1 92 ? -48.741 -0.701 -11.761 1.00 27.72 92 ALA A O 1
ATOM 715 N N . GLN A 1 93 ? -48.014 -2.801 -11.389 1.00 25.88 93 GLN A N 1
ATOM 716 C CA . GLN A 1 93 ? -49.260 -3.317 -10.830 1.00 25.88 93 GLN A CA 1
ATOM 717 C C . GLN A 1 93 ? -48.954 -4.271 -9.665 1.00 25.88 93 GLN A C 1
ATOM 719 O O . GLN A 1 93 ? -47.972 -5.013 -9.738 1.00 25.88 93 GLN A O 1
ATOM 724 N N . PRO A 1 94 ? -49.750 -4.229 -8.580 1.00 32.06 94 PRO A N 1
ATOM 725 C CA . PRO A 1 94 ? -49.501 -4.989 -7.363 1.00 32.06 94 PRO A CA 1
ATOM 726 C C . PRO A 1 94 ? -50.193 -6.351 -7.430 1.00 32.06 94 PRO A C 1
ATOM 728 O O . PRO A 1 94 ? -51.378 -6.404 -7.742 1.00 32.06 94 PRO A O 1
ATOM 731 N N . HIS A 1 95 ? -49.500 -7.431 -7.066 1.00 29.42 95 HIS A N 1
ATOM 732 C CA . HIS A 1 95 ? -50.162 -8.667 -6.650 1.00 29.42 95 HIS A CA 1
ATOM 733 C C . HIS A 1 95 ? -49.383 -9.370 -5.534 1.00 29.42 95 HIS A C 1
ATOM 735 O O . HIS A 1 95 ? -48.186 -9.628 -5.653 1.00 29.42 95 HIS A O 1
ATOM 741 N N . ASP A 1 96 ? -50.121 -9.638 -4.456 1.00 27.19 96 ASP A N 1
ATOM 742 C CA . ASP A 1 96 ? -49.811 -10.527 -3.341 1.00 27.19 96 ASP A CA 1
ATOM 743 C C . ASP A 1 96 ? -49.412 -11.932 -3.802 1.00 27.19 96 ASP A C 1
ATOM 745 O O . ASP A 1 96 ? -50.062 -12.492 -4.682 1.00 27.19 96 ASP A O 1
ATOM 749 N N . SER A 1 97 ? -48.446 -12.540 -3.109 1.00 26.89 97 SER A N 1
ATOM 750 C CA . SER A 1 97 ? -48.653 -13.818 -2.406 1.00 26.89 97 SER A CA 1
ATOM 751 C C . SER A 1 97 ? -47.363 -14.293 -1.734 1.00 26.89 97 SER A C 1
ATOM 753 O O . SER A 1 97 ? -46.284 -14.255 -2.322 1.00 26.89 97 SER A O 1
ATOM 755 N N . ALA A 1 98 ? -47.527 -14.740 -0.492 1.00 30.45 98 ALA A N 1
ATOM 756 C CA . ALA A 1 98 ? -46.541 -15.385 0.359 1.00 30.45 98 ALA A CA 1
ATOM 757 C C . ALA A 1 98 ? -46.088 -16.766 -0.154 1.00 30.45 98 ALA A C 1
ATOM 759 O O . ALA A 1 98 ? -46.747 -17.352 -1.007 1.00 30.45 98 ALA A O 1
ATOM 760 N N . ASP A 1 99 ? -44.972 -17.220 0.432 1.00 28.27 99 ASP A N 1
ATOM 761 C CA . ASP A 1 99 ? -44.422 -18.584 0.591 1.00 28.27 99 ASP A CA 1
ATOM 762 C C . ASP A 1 99 ? -42.917 -18.526 0.255 1.00 28.27 99 ASP A C 1
ATOM 764 O O . ASP A 1 99 ? -42.515 -18.013 -0.779 1.00 28.27 99 ASP A O 1
ATOM 768 N N . GLY A 1 100 ? -41.961 -18.946 1.076 1.00 24.64 100 GLY A N 1
ATOM 769 C CA . GLY A 1 100 ? -41.993 -19.922 2.147 1.00 24.64 100 GLY A CA 1
ATOM 770 C C . GLY A 1 100 ? -40.735 -20.785 2.009 1.00 24.64 100 GLY A C 1
ATOM 771 O O . GLY A 1 100 ? -40.656 -21.626 1.126 1.00 24.64 100 GLY A O 1
ATOM 772 N N . ASN A 1 101 ? -39.798 -20.594 2.939 1.00 26.50 101 ASN A N 1
ATOM 773 C CA . ASN A 1 101 ? -38.768 -21.545 3.371 1.00 26.50 101 ASN A CA 1
ATOM 774 C C . ASN A 1 101 ? -37.499 -21.776 2.514 1.00 26.50 101 ASN A C 1
ATOM 776 O O . ASN A 1 101 ? -37.522 -22.337 1.424 1.00 26.50 101 ASN A O 1
ATOM 780 N N . GLY A 1 102 ? -36.351 -21.449 3.118 1.00 24.03 102 GLY A N 1
ATOM 781 C CA . GLY A 1 102 ? -35.006 -21.727 2.607 1.00 24.03 102 GLY A CA 1
ATOM 782 C C . GLY A 1 102 ? -33.924 -21.540 3.676 1.00 24.03 102 GLY A C 1
ATOM 783 O O . GLY A 1 102 ? -32.971 -20.811 3.450 1.00 24.03 102 GLY A O 1
ATOM 784 N N . LEU A 1 103 ? -34.141 -22.144 4.853 1.00 26.77 103 LEU A N 1
ATOM 785 C CA . LEU A 1 103 ? -33.156 -22.543 5.876 1.00 26.77 103 LEU A CA 1
ATOM 786 C C . LEU A 1 103 ? -31.987 -21.578 6.165 1.00 26.77 103 LEU A C 1
ATOM 788 O O . LEU A 1 103 ? -30.891 -21.692 5.622 1.00 26.77 103 LEU A O 1
ATOM 792 N N . ALA A 1 104 ? -32.199 -20.722 7.165 1.00 30.92 104 ALA A N 1
ATOM 793 C CA . ALA A 1 104 ? -31.130 -20.251 8.037 1.00 30.92 104 ALA A CA 1
ATOM 794 C C . ALA A 1 104 ? -30.703 -21.394 8.973 1.00 30.92 104 ALA A C 1
ATOM 796 O O . ALA A 1 104 ? -31.556 -21.941 9.669 1.00 30.92 104 ALA A O 1
ATOM 797 N N . SER A 1 105 ? -29.414 -21.745 9.004 1.00 27.84 105 SER A N 1
ATOM 798 C CA . SER A 1 105 ? -28.795 -22.491 10.111 1.00 27.84 105 SER A CA 1
ATOM 799 C C . SER A 1 105 ? -27.290 -22.658 9.883 1.00 27.84 105 SER A C 1
ATOM 801 O O . SER A 1 105 ? -26.857 -23.662 9.331 1.00 27.84 105 SER A O 1
ATOM 803 N N . GLU A 1 106 ? -26.509 -21.673 10.318 1.00 25.53 106 GLU A N 1
ATOM 804 C CA . GLU A 1 106 ? -25.352 -21.874 11.205 1.00 25.53 106 GLU A CA 1
ATOM 805 C C . GLU A 1 106 ? -24.797 -20.486 11.549 1.00 25.53 106 GLU A C 1
ATOM 807 O O . GLU A 1 106 ? -24.235 -19.789 10.703 1.00 25.53 106 GLU A O 1
ATOM 812 N N . LEU A 1 107 ? -25.011 -20.046 12.795 1.00 32.16 107 LEU A N 1
ATOM 813 C CA . LEU A 1 107 ? -24.247 -18.937 13.358 1.00 32.16 107 LEU A CA 1
ATOM 814 C C . LEU A 1 107 ? -22.784 -19.391 13.416 1.00 32.16 107 LEU A C 1
ATOM 816 O O . LEU A 1 107 ? -22.394 -20.122 14.325 1.00 32.16 107 LEU A O 1
ATOM 820 N N . ALA A 1 108 ? -21.984 -18.969 12.440 1.00 31.56 108 ALA A N 1
ATOM 821 C CA . ALA A 1 108 ? -20.537 -19.036 12.558 1.00 31.56 108 ALA A CA 1
ATOM 822 C C . ALA A 1 108 ? -20.105 -18.167 13.761 1.00 31.56 108 ALA A C 1
ATOM 824 O O . ALA A 1 108 ? -20.679 -17.089 13.958 1.00 31.56 108 ALA A O 1
ATOM 825 N N . PRO A 1 109 ? -19.131 -18.603 14.582 1.00 28.34 109 PRO A N 1
ATOM 826 C CA . PRO A 1 109 ? -18.677 -17.808 15.717 1.00 28.34 109 PRO A CA 1
ATOM 827 C C . PRO A 1 109 ? -18.021 -16.507 15.221 1.00 28.34 109 PRO A C 1
ATOM 829 O O . PRO A 1 109 ? -17.617 -16.432 14.057 1.00 28.34 109 PRO A O 1
ATOM 832 N N . PRO A 1 110 ? -17.850 -15.488 16.083 1.00 36.88 110 PRO A N 1
ATOM 833 C CA . PRO A 1 110 ? -17.035 -14.331 15.744 1.00 36.88 110 PRO A CA 1
ATOM 834 C C . PRO A 1 110 ? -15.578 -14.803 15.695 1.00 36.88 110 PRO A C 1
ATOM 836 O O . PRO A 1 110 ? -14.935 -14.979 16.726 1.00 36.88 110 PRO A O 1
ATOM 839 N N . LEU A 1 111 ? -15.074 -15.118 14.504 1.00 41.69 111 LEU A N 1
ATOM 840 C CA . LEU A 1 111 ? -13.719 -15.631 14.328 1.00 41.69 111 LEU A CA 1
ATOM 841 C C . LEU A 1 111 ? -12.841 -14.554 13.693 1.00 41.69 111 LEU A C 1
ATOM 843 O O . LEU A 1 111 ? -12.704 -14.478 12.471 1.00 41.69 111 LEU A O 1
ATOM 847 N N . GLY A 1 112 ? -12.194 -13.765 14.554 1.00 52.12 112 GLY A N 1
ATOM 848 C CA . GLY A 1 112 ? -10.941 -13.094 14.210 1.00 52.12 112 GLY A CA 1
ATOM 849 C C . GLY A 1 112 ? -9.950 -14.094 13.595 1.00 52.12 112 GLY A C 1
ATOM 850 O O . GLY A 1 112 ? -9.974 -15.284 13.913 1.00 52.12 112 GLY A O 1
ATOM 851 N N . LEU A 1 113 ? -9.147 -13.623 12.635 1.00 44.16 113 LEU A N 1
ATOM 852 C CA . LEU A 1 113 ? -8.303 -14.395 11.699 1.00 44.16 113 LEU A CA 1
ATOM 853 C C . LEU A 1 113 ? -9.030 -15.417 10.789 1.00 44.16 113 LEU A C 1
ATOM 855 O O . LEU A 1 113 ? -8.566 -15.674 9.678 1.00 44.16 113 LEU A O 1
ATOM 859 N N . GLY A 1 114 ? -10.188 -15.957 11.184 1.00 45.44 114 GLY A N 1
ATOM 860 C CA . GLY A 1 114 ? -10.987 -16.903 10.393 1.00 45.44 114 GLY A CA 1
ATOM 861 C C . GLY A 1 114 ? -11.687 -16.280 9.179 1.00 45.44 114 GLY A C 1
ATOM 862 O O . GLY A 1 114 ? -11.904 -16.964 8.183 1.00 45.44 114 GLY A O 1
ATOM 863 N N . ALA A 1 115 ? -11.956 -14.970 9.200 1.00 55.25 115 ALA A N 1
ATOM 864 C CA . ALA A 1 115 ? -12.475 -14.223 8.045 1.00 55.25 115 ALA A CA 1
ATOM 865 C C . ALA A 1 115 ? -11.556 -14.288 6.804 1.00 55.25 115 ALA A C 1
ATOM 867 O O . ALA A 1 115 ? -12.001 -14.019 5.683 1.00 55.25 115 ALA A O 1
ATOM 868 N N . PHE A 1 116 ? -10.287 -14.660 7.006 1.00 53.56 116 PHE A N 1
ATOM 869 C CA . PHE A 1 116 ? -9.255 -14.773 5.977 1.00 53.56 116 PHE A CA 1
ATOM 870 C C . PHE A 1 116 ? -8.860 -16.232 5.676 1.00 53.56 116 PHE A C 1
ATOM 872 O O . PHE A 1 116 ? -8.114 -16.479 4.723 1.00 53.56 116 PHE A O 1
ATOM 879 N N . SER A 1 117 ? -9.369 -17.218 6.434 1.00 42.44 117 SER A N 1
ATOM 880 C CA . SER A 1 117 ? -9.079 -18.640 6.216 1.00 42.44 117 SER A CA 1
ATOM 881 C C . SER A 1 117 ? -9.974 -19.206 5.104 1.00 42.44 117 SER A C 1
ATOM 883 O O . SER A 1 117 ? -11.024 -19.805 5.309 1.00 42.44 117 SER A O 1
ATOM 885 N N . GLY A 1 118 ? -9.560 -18.965 3.860 1.00 43.34 118 GLY A N 1
ATOM 886 C CA . GLY A 1 118 ? -10.390 -19.282 2.698 1.00 43.34 118 GLY A CA 1
ATOM 887 C C . GLY A 1 118 ? -9.686 -19.100 1.362 1.00 43.34 118 GLY A C 1
ATOM 888 O O . GLY A 1 118 ? -10.198 -18.432 0.473 1.00 43.34 118 GLY A O 1
ATOM 889 N N . THR A 1 119 ? -8.519 -19.727 1.204 1.00 44.53 119 THR A N 1
ATOM 890 C CA . THR A 1 119 ? -7.942 -20.145 -0.087 1.00 44.53 119 THR A CA 1
ATOM 891 C C . THR A 1 119 ? -7.851 -19.084 -1.202 1.00 44.53 119 THR A C 1
ATOM 893 O O . THR A 1 119 ? -8.647 -19.086 -2.143 1.00 44.53 119 THR A O 1
ATOM 896 N N . GLU A 1 120 ? -6.737 -18.339 -1.250 1.00 46.16 120 GLU A N 1
ATOM 897 C CA . GLU A 1 120 ? -6.228 -17.795 -2.529 1.00 46.16 120 GLU A CA 1
ATOM 898 C C . GLU A 1 120 ? -6.057 -18.914 -3.593 1.00 46.16 120 GLU A C 1
ATOM 900 O O . GLU A 1 120 ? -6.039 -18.647 -4.796 1.00 46.16 120 GLU A O 1
ATOM 905 N N . SER A 1 121 ? -5.983 -20.191 -3.176 1.00 40.12 121 SER A N 1
ATOM 906 C CA . SER A 1 121 ? -5.806 -21.350 -4.061 1.00 40.12 121 SER A CA 1
ATOM 907 C C . SER A 1 121 ? -7.094 -21.960 -4.653 1.00 40.12 121 SER A C 1
ATOM 909 O O . SER A 1 121 ? -6.982 -22.710 -5.630 1.00 40.12 121 SER A O 1
ATOM 911 N N . ALA A 1 122 ? -8.301 -21.636 -4.155 1.00 40.38 122 ALA A N 1
ATOM 912 C CA . ALA A 1 122 ? -9.547 -22.309 -4.576 1.00 40.38 122 ALA A CA 1
ATOM 913 C C . ALA A 1 122 ? -10.383 -21.561 -5.630 1.00 40.38 122 ALA A C 1
ATOM 915 O O . ALA A 1 122 ? -11.372 -22.099 -6.123 1.00 40.38 122 ALA A O 1
ATOM 916 N N . LEU A 1 123 ? -10.000 -20.357 -6.053 1.00 46.97 123 LEU A N 1
ATOM 917 C CA . LEU A 1 123 ? -10.813 -19.565 -6.986 1.00 46.97 123 LEU A CA 1
ATOM 918 C C . LEU A 1 123 ? -10.201 -19.584 -8.385 1.00 46.97 123 LEU A C 1
ATOM 920 O O . LEU A 1 123 ? -9.605 -18.628 -8.873 1.00 46.97 123 LEU A O 1
ATOM 924 N N . ARG A 1 124 ? -10.341 -20.740 -9.039 1.00 43.22 124 ARG A N 1
ATOM 925 C CA . ARG A 1 124 ? -9.911 -20.958 -10.429 1.00 43.22 124 ARG A CA 1
ATOM 926 C C . ARG A 1 124 ? -10.953 -20.529 -11.471 1.00 43.22 124 ARG A C 1
ATOM 928 O O . ARG A 1 124 ? -10.677 -20.691 -12.652 1.00 43.22 124 ARG A O 1
ATOM 935 N N . ASN A 1 125 ? -12.109 -19.986 -11.065 1.00 41.69 125 ASN A N 1
ATOM 936 C CA . ASN A 1 125 ? -13.230 -19.744 -11.985 1.00 41.69 125 ASN A CA 1
ATOM 937 C C . ASN A 1 125 ? -14.120 -18.519 -11.676 1.00 41.69 125 ASN A C 1
ATOM 939 O O . ASN A 1 125 ? -15.290 -18.504 -12.049 1.00 41.69 125 ASN A O 1
ATOM 943 N N . THR A 1 126 ? -13.601 -17.472 -11.026 1.00 45.72 126 THR A N 1
ATOM 944 C CA . THR A 1 126 ? -14.304 -16.177 -10.965 1.00 45.72 126 THR A CA 1
ATOM 945 C C . THR A 1 126 ? -13.758 -15.258 -12.060 1.00 45.72 126 THR A C 1
ATOM 947 O O . THR A 1 126 ? -12.636 -14.755 -11.987 1.00 45.72 126 THR A O 1
ATOM 950 N N . SER A 1 127 ? -14.547 -15.059 -13.120 1.00 52.44 127 SER A N 1
ATOM 951 C CA . SER A 1 127 ? -14.235 -14.131 -14.220 1.00 52.44 127 SER A CA 1
ATOM 952 C C . SER A 1 127 ? -14.229 -12.661 -13.800 1.00 52.44 127 SER A C 1
ATOM 954 O O . SER A 1 127 ? -13.968 -11.792 -14.627 1.00 52.44 127 SER A O 1
ATOM 956 N N . ASP A 1 128 ? -14.557 -12.377 -12.543 1.00 67.88 128 ASP A N 1
ATOM 957 C CA . ASP A 1 128 ? -14.908 -11.039 -12.114 1.00 67.88 128 ASP A CA 1
ATOM 958 C C . ASP A 1 128 ? -13.784 -10.459 -11.268 1.00 67.88 128 ASP A C 1
ATOM 960 O O . ASP A 1 128 ? -13.245 -11.088 -10.355 1.00 67.88 128 ASP A O 1
ATOM 964 N N . ASN A 1 129 ? -13.396 -9.236 -11.604 1.00 88.88 129 ASN A N 1
ATOM 965 C CA . ASN A 1 129 ? -12.450 -8.454 -10.829 1.00 88.88 129 ASN A CA 1
ATOM 966 C C . ASN A 1 129 ? -13.199 -7.684 -9.745 1.00 88.88 129 ASN A C 1
ATOM 968 O O . ASN A 1 129 ? -13.139 -6.462 -9.703 1.00 88.88 129 ASN A O 1
ATOM 972 N N . VAL A 1 130 ? -13.957 -8.398 -8.917 1.00 91.81 130 VAL A N 1
ATOM 973 C CA . VAL A 1 130 ? -14.763 -7.802 -7.852 1.00 91.81 130 VAL A CA 1
ATOM 974 C C . VAL A 1 130 ? -14.426 -8.499 -6.544 1.00 91.81 130 VAL A C 1
ATOM 976 O O . VAL A 1 130 ? -14.608 -9.713 -6.431 1.00 91.81 130 VAL A O 1
ATOM 979 N N . VAL A 1 131 ? -13.958 -7.730 -5.565 1.00 92.94 131 VAL A N 1
ATOM 980 C CA . VAL A 1 131 ? -13.764 -8.174 -4.181 1.00 92.94 131 VAL A CA 1
ATOM 981 C C . VAL A 1 131 ? -14.785 -7.467 -3.301 1.00 92.94 131 VAL A C 1
ATOM 983 O O . VAL A 1 131 ? -14.934 -6.251 -3.369 1.00 92.94 131 VAL A O 1
ATOM 986 N N . ASP A 1 132 ? -15.492 -8.237 -2.482 1.00 93.56 132 ASP A N 1
ATOM 987 C CA . ASP A 1 132 ? -16.516 -7.754 -1.560 1.00 93.56 132 ASP A CA 1
ATOM 988 C C . ASP A 1 132 ? -16.109 -8.040 -0.116 1.00 93.56 132 ASP A C 1
ATOM 990 O O . ASP A 1 132 ? -15.804 -9.182 0.248 1.00 93.56 132 ASP A O 1
ATOM 994 N N . ILE A 1 133 ? -16.109 -6.980 0.689 1.00 95.44 133 ILE A N 1
ATOM 995 C CA . ILE A 1 133 ? -15.847 -7.001 2.124 1.00 95.44 133 ILE A CA 1
ATOM 996 C C . ILE A 1 133 ? -17.198 -6.957 2.831 1.00 95.44 133 ILE A C 1
ATOM 998 O O . ILE A 1 133 ? -17.941 -5.982 2.732 1.00 95.44 133 ILE A O 1
ATOM 1002 N N . THR A 1 134 ? -17.529 -8.021 3.552 1.00 95.44 134 THR A N 1
ATOM 1003 C CA . THR A 1 134 ? -18.640 -8.017 4.503 1.00 95.44 134 THR A CA 1
ATOM 1004 C C . THR A 1 134 ? -18.120 -7.491 5.837 1.00 95.44 134 THR A C 1
ATOM 1006 O O . THR A 1 134 ? -17.214 -8.092 6.418 1.00 95.44 134 THR A O 1
ATOM 1009 N N . LEU A 1 135 ? -18.677 -6.377 6.308 1.00 95.62 135 LEU A N 1
ATOM 1010 C CA . LEU A 1 135 ? -18.326 -5.788 7.599 1.00 95.62 135 LEU A CA 1
ATOM 1011 C C . LEU A 1 135 ? -18.957 -6.573 8.749 1.00 95.62 135 LEU A C 1
ATOM 1013 O O . LEU A 1 135 ? -20.024 -7.174 8.598 1.00 95.62 135 LEU A O 1
ATOM 1017 N N . ALA A 1 136 ? -18.305 -6.543 9.905 1.00 94.62 136 ALA A N 1
ATOM 1018 C CA . ALA A 1 136 ? -18.886 -7.047 11.136 1.00 94.62 136 ALA A CA 1
ATOM 1019 C C . ALA A 1 136 ? -20.096 -6.195 11.579 1.00 94.62 136 ALA A C 1
ATOM 1021 O O . ALA A 1 136 ? -20.155 -5.003 11.267 1.00 94.62 136 ALA A O 1
ATOM 1022 N N . PRO A 1 137 ? -21.071 -6.774 12.311 1.00 93.38 137 PRO A N 1
ATOM 1023 C CA . PRO A 1 137 ? -22.321 -6.087 12.653 1.00 93.38 137 PRO A CA 1
ATOM 1024 C C . PRO A 1 137 ? -22.160 -4.786 13.450 1.00 93.38 137 PRO A C 1
ATOM 1026 O O . PRO A 1 137 ? -23.061 -3.951 13.426 1.00 93.38 137 PRO A O 1
ATOM 1029 N N . HIS A 1 138 ? -21.048 -4.615 14.173 1.00 92.94 138 HIS A N 1
ATOM 1030 C CA . HIS A 1 138 ? -20.774 -3.412 14.966 1.00 92.94 138 HIS A CA 1
ATOM 1031 C C . HIS A 1 138 ? -20.224 -2.244 14.140 1.00 92.94 138 HIS A C 1
ATOM 1033 O O . HIS A 1 138 ? -20.188 -1.119 14.636 1.00 92.94 138 HIS A O 1
ATOM 1039 N N . VAL A 1 139 ? -19.796 -2.486 12.901 1.00 92.69 139 VAL A N 1
ATOM 1040 C CA . VAL A 1 139 ? -19.198 -1.463 12.041 1.00 92.69 139 VAL A CA 1
ATOM 1041 C C . VAL A 1 139 ? -20.296 -0.747 11.269 1.00 92.69 139 VAL A C 1
ATOM 1043 O O . VAL A 1 139 ? -21.084 -1.365 10.551 1.00 92.69 139 VAL A O 1
ATOM 1046 N N . VAL A 1 140 ? -20.328 0.579 11.380 1.00 88.56 140 VAL A N 1
ATOM 1047 C CA . VAL A 1 140 ? -21.260 1.409 10.612 1.00 88.56 140 VAL A CA 1
ATOM 1048 C C . VAL A 1 140 ? -20.803 1.447 9.148 1.00 88.56 140 VAL A C 1
ATOM 1050 O O . VAL A 1 140 ? -19.688 1.895 8.878 1.00 88.56 140 VAL A O 1
ATOM 1053 N N . PRO A 1 141 ? -21.632 1.015 8.178 1.00 86.19 141 PRO A N 1
ATOM 1054 C CA . PRO A 1 141 ? -21.264 1.085 6.769 1.00 86.19 141 PRO A CA 1
ATOM 1055 C C . PRO A 1 141 ? -21.055 2.536 6.304 1.00 86.19 141 PRO A C 1
ATOM 1057 O O . PRO A 1 141 ? -21.736 3.443 6.794 1.00 86.19 141 PRO A O 1
ATOM 1060 N N . PRO A 1 142 ? -20.175 2.775 5.315 1.00 83.50 142 PRO A N 1
ATOM 1061 C CA . PRO A 1 142 ? -19.942 4.117 4.799 1.00 83.50 142 PRO A CA 1
ATOM 1062 C C . PRO A 1 142 ? -21.221 4.694 4.182 1.00 83.50 142 PRO A C 1
ATOM 1064 O O . PRO A 1 142 ? -21.983 3.991 3.513 1.00 83.50 142 PRO A O 1
ATOM 1067 N N . SER A 1 143 ? -21.443 5.996 4.379 1.00 81.94 143 SER A N 1
ATOM 1068 C CA . SER A 1 143 ? -22.591 6.689 3.790 1.00 81.94 143 SER A CA 1
ATOM 1069 C C . SER A 1 143 ? -22.513 6.698 2.257 1.00 81.94 143 SER A C 1
ATOM 1071 O O . SER A 1 143 ? -21.432 6.637 1.665 1.00 81.94 143 SER A O 1
ATOM 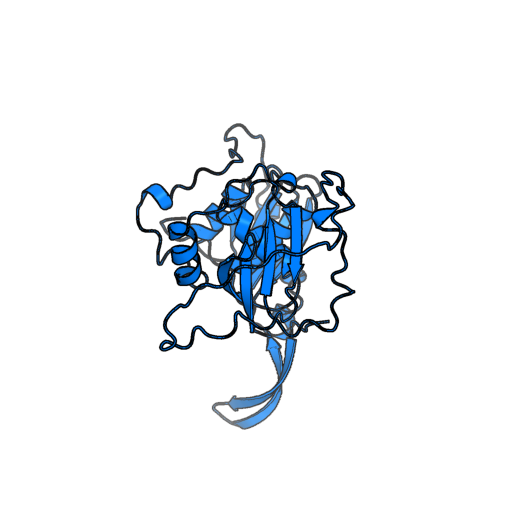1073 N N . ALA A 1 144 ? -23.661 6.849 1.591 1.00 79.31 144 ALA A N 1
ATOM 1074 C CA . ALA A 1 144 ? -23.717 6.920 0.129 1.00 79.31 144 ALA A CA 1
ATOM 1075 C C . ALA A 1 144 ? -22.873 8.073 -0.455 1.00 79.31 144 ALA A C 1
ATOM 1077 O O . ALA A 1 144 ? -22.399 7.978 -1.586 1.00 79.31 144 ALA A O 1
ATOM 1078 N N . THR A 1 145 ? -22.677 9.159 0.300 1.00 73.38 145 THR A N 1
ATOM 1079 C CA . THR A 1 145 ? -21.819 10.284 -0.101 1.00 73.38 145 THR A CA 1
ATOM 1080 C C . THR A 1 145 ? -20.352 9.866 -0.151 1.00 73.38 145 THR A C 1
ATOM 1082 O O . THR A 1 145 ? -19.716 10.042 -1.189 1.00 73.38 145 THR A O 1
ATOM 1085 N N . VAL A 1 146 ? -19.852 9.232 0.917 1.00 73.94 146 VAL A N 1
ATOM 1086 C CA . VAL A 1 146 ? -18.472 8.719 0.998 1.00 73.94 146 VAL A CA 1
ATOM 1087 C C . VAL A 1 146 ? -18.218 7.683 -0.098 1.00 73.94 146 VAL A C 1
ATOM 1089 O O . VAL A 1 146 ? -17.210 7.742 -0.797 1.00 73.94 146 VAL A O 1
ATOM 1092 N N . GLN A 1 147 ? -19.176 6.781 -0.334 1.00 74.19 147 GLN A N 1
ATOM 1093 C CA . GLN A 1 147 ? -19.074 5.785 -1.406 1.00 74.19 147 GLN A CA 1
ATOM 1094 C C . GLN A 1 147 ? -18.946 6.430 -2.793 1.00 74.19 147 GLN A C 1
ATOM 1096 O O . GLN A 1 147 ? -18.101 6.029 -3.587 1.00 74.19 147 GLN A O 1
ATOM 1101 N N . ARG A 1 148 ? -19.752 7.453 -3.103 1.00 73.62 148 ARG A N 1
ATOM 1102 C CA . ARG A 1 148 ? -19.675 8.142 -4.403 1.00 73.62 148 ARG A CA 1
ATOM 1103 C C . ARG A 1 148 ? -18.351 8.877 -4.597 1.00 73.62 148 ARG A C 1
ATOM 1105 O O . ARG A 1 148 ? -17.844 8.879 -5.713 1.00 73.62 148 ARG A O 1
ATOM 1112 N N . GLN A 1 149 ? -17.802 9.479 -3.543 1.00 72.25 149 GLN A N 1
ATOM 1113 C CA . GLN A 1 149 ? -16.505 10.158 -3.599 1.00 72.25 149 GLN A CA 1
ATOM 1114 C C . GLN A 1 149 ? -15.380 9.157 -3.903 1.00 72.25 149 GLN A C 1
ATOM 1116 O O . GLN A 1 149 ? -14.614 9.353 -4.844 1.00 72.25 149 GLN A O 1
ATOM 1121 N N . LEU A 1 150 ? -15.328 8.037 -3.179 1.00 72.38 150 LEU A N 1
ATOM 1122 C CA . LEU A 1 150 ? -14.282 7.024 -3.356 1.00 72.38 150 LEU A CA 1
ATOM 1123 C C . LEU A 1 150 ? -14.335 6.335 -4.728 1.00 72.38 150 LEU A C 1
ATOM 1125 O O . LEU A 1 150 ? -13.289 6.031 -5.301 1.00 72.38 150 LEU A O 1
ATOM 1129 N N . VAL A 1 151 ? -15.527 6.168 -5.312 1.00 65.94 151 VAL A N 1
ATOM 1130 C CA . VAL A 1 151 ? -15.676 5.659 -6.687 1.00 65.94 151 VAL A CA 1
ATOM 1131 C C . VAL A 1 151 ? -15.039 6.588 -7.726 1.00 65.94 151 VAL A C 1
ATOM 1133 O O . VAL A 1 151 ? -14.540 6.101 -8.738 1.00 65.94 151 VAL A O 1
ATOM 1136 N N . VAL A 1 152 ? -15.060 7.904 -7.506 1.00 60.88 152 VAL A N 1
ATOM 1137 C CA . VAL A 1 152 ? -14.547 8.896 -8.468 1.00 60.88 152 VAL A CA 1
ATOM 1138 C C . VAL A 1 152 ? -13.030 9.097 -8.333 1.00 60.88 152 VAL A C 1
ATOM 1140 O O . VAL A 1 152 ? -12.367 9.386 -9.329 1.00 60.88 152 VAL A O 1
ATOM 1143 N N . ASN A 1 153 ? -12.463 8.893 -7.139 1.00 60.28 153 ASN A N 1
ATOM 1144 C CA . ASN A 1 153 ? -11.119 9.388 -6.800 1.00 60.28 153 ASN A CA 1
ATOM 1145 C C . ASN A 1 153 ? -10.041 8.296 -6.680 1.00 60.28 153 ASN A C 1
ATOM 1147 O O . ASN A 1 153 ? -8.856 8.596 -6.532 1.00 60.28 153 ASN A O 1
ATOM 1151 N N . SER A 1 154 ? -10.432 7.025 -6.769 1.00 56.31 154 SER A N 1
ATOM 1152 C CA . SER A 1 154 ? -9.629 5.832 -6.451 1.00 56.31 154 SER A CA 1
ATOM 1153 C C . SER A 1 154 ? -8.295 5.668 -7.198 1.00 56.31 154 SER A C 1
ATOM 1155 O O . SER A 1 154 ? -7.508 4.800 -6.833 1.00 56.31 154 SER A O 1
ATOM 1157 N N . SER A 1 155 ? -8.027 6.454 -8.247 1.00 52.31 155 SER A N 1
ATOM 1158 C CA . SER A 1 155 ? -6.870 6.256 -9.139 1.00 52.31 155 SER A CA 1
ATOM 1159 C C . SER A 1 155 ? -5.789 7.344 -9.068 1.00 52.31 155 SER A C 1
ATOM 1161 O O . SER A 1 155 ? -4.642 7.072 -9.422 1.00 52.31 155 SER A O 1
ATOM 1163 N N . CYS A 1 156 ? -6.100 8.563 -8.609 1.00 49.78 156 CYS A N 1
ATOM 1164 C CA . CYS A 1 156 ? -5.192 9.717 -8.759 1.00 49.78 156 CYS A CA 1
ATOM 1165 C C . CYS A 1 156 ? -4.798 10.413 -7.453 1.00 49.78 156 CYS A C 1
ATOM 1167 O O . CYS A 1 156 ? -3.967 11.324 -7.485 1.00 49.78 156 CYS A O 1
ATOM 1169 N N . GLY A 1 157 ? -5.325 9.961 -6.319 1.00 56.91 157 GLY A N 1
ATOM 1170 C CA . GLY A 1 157 ? -5.126 10.630 -5.045 1.00 56.91 157 GLY A CA 1
ATOM 1171 C C . GLY A 1 157 ? -6.094 11.791 -4.812 1.00 56.91 157 GLY A C 1
ATOM 1172 O O . GLY A 1 157 ? -7.150 11.801 -5.436 1.00 56.91 157 GLY A O 1
ATOM 1173 N N . LEU A 1 158 ? -5.697 12.762 -3.970 1.00 50.06 158 LEU A N 1
ATOM 1174 C CA . LEU A 1 158 ? -6.421 13.906 -3.345 1.00 50.06 158 LEU A CA 1
ATOM 1175 C C . LEU A 1 158 ? -7.509 14.629 -4.170 1.00 50.06 158 LEU A C 1
ATOM 1177 O O . LEU A 1 158 ? -8.278 15.426 -3.631 1.00 50.06 158 LEU A O 1
ATOM 1181 N N . CYS A 1 159 ? -7.575 14.386 -5.475 1.00 46.44 159 CYS A N 1
ATOM 1182 C CA . CYS A 1 159 ? -8.649 14.758 -6.379 1.00 46.44 159 CYS A CA 1
ATOM 1183 C C . CYS A 1 159 ? -9.998 14.172 -5.928 1.00 46.44 159 CYS A C 1
ATOM 1185 O O . CYS A 1 159 ? -10.477 13.228 -6.537 1.00 46.44 159 CYS A O 1
ATOM 1187 N N . GLY A 1 160 ? -10.615 14.768 -4.902 1.00 47.69 160 GLY A N 1
ATOM 1188 C CA . GLY A 1 160 ? -12.054 14.695 -4.641 1.00 47.69 160 GLY A CA 1
ATOM 1189 C C . GLY A 1 160 ? -12.499 14.559 -3.178 1.00 47.69 160 GLY A C 1
ATOM 1190 O O . GLY A 1 160 ? -13.652 14.185 -2.952 1.00 47.69 160 GLY A O 1
ATOM 1191 N N . ARG A 1 161 ? -11.650 14.904 -2.198 1.00 58.28 161 ARG A N 1
ATOM 1192 C CA . ARG A 1 161 ? -12.136 15.316 -0.866 1.00 58.28 161 ARG A CA 1
ATOM 1193 C C . ARG A 1 161 ? -12.750 16.717 -0.952 1.00 58.28 161 ARG A C 1
ATOM 1195 O O . ARG A 1 161 ? -12.220 17.576 -1.656 1.00 58.28 161 ARG A O 1
ATOM 1202 N N . GLN A 1 162 ? -13.896 16.929 -0.308 1.00 46.12 162 GLN A N 1
ATOM 1203 C CA . GLN A 1 162 ? -14.720 18.136 -0.466 1.00 46.12 162 GLN A CA 1
ATOM 1204 C C . GLN A 1 162 ? -14.441 19.219 0.585 1.00 46.12 162 GLN A C 1
ATOM 1206 O O . GLN A 1 162 ? -14.917 20.345 0.431 1.00 46.12 162 GLN A O 1
ATOM 1211 N N . SER A 1 163 ? -13.641 18.926 1.615 1.00 55.03 163 SER A N 1
ATOM 1212 C CA . SER A 1 163 ? -13.201 19.919 2.599 1.00 55.03 163 SER A CA 1
ATOM 1213 C C . SER A 1 163 ? -11.781 19.654 3.110 1.00 55.03 163 SER A C 1
ATOM 1215 O O . SER A 1 163 ? -11.269 18.537 3.041 1.00 55.03 163 SER A O 1
ATOM 1217 N N . LEU A 1 164 ? -11.148 20.701 3.651 1.00 53.28 164 LEU A N 1
ATOM 1218 C CA . LEU A 1 164 ? -9.865 20.605 4.358 1.00 53.28 164 LEU A CA 1
ATOM 1219 C C . LEU A 1 164 ? -9.965 19.732 5.622 1.00 53.28 164 LEU A C 1
ATOM 1221 O O . LEU A 1 164 ? -8.968 19.160 6.043 1.00 53.28 164 LEU A O 1
ATOM 1225 N N . ASP A 1 165 ? -11.158 19.580 6.198 1.00 47.78 165 ASP A N 1
ATOM 1226 C CA . ASP A 1 165 ? -11.372 18.753 7.389 1.00 47.78 165 ASP A CA 1
ATOM 1227 C C . ASP A 1 165 ? -11.368 17.252 7.057 1.00 47.78 165 ASP A C 1
ATOM 1229 O O . ASP A 1 165 ? -10.882 16.450 7.847 1.00 47.78 165 ASP A O 1
ATOM 1233 N N . GLU A 1 166 ? -11.813 16.857 5.856 1.00 55.38 166 GLU A N 1
ATOM 1234 C CA . GLU A 1 166 ? -11.695 15.472 5.364 1.00 55.38 166 GLU A CA 1
ATOM 1235 C C . GLU A 1 166 ? -10.237 15.081 5.062 1.00 55.38 166 GLU A C 1
ATOM 1237 O O . GLU A 1 166 ? -9.905 13.896 4.982 1.00 55.38 166 GLU A O 1
ATOM 1242 N N . VAL A 1 167 ? -9.349 16.067 4.883 1.00 54.47 167 VAL A N 1
ATOM 1243 C CA . VAL A 1 167 ? -7.903 15.830 4.764 1.00 54.47 167 VAL A CA 1
ATOM 1244 C C . VAL A 1 167 ? -7.374 15.281 6.089 1.00 54.47 167 VAL A C 1
ATOM 1246 O O . VAL A 1 167 ? -6.629 14.306 6.085 1.00 54.47 167 VAL A O 1
ATOM 1249 N N . HIS A 1 168 ? -7.841 15.805 7.222 1.00 55.03 168 HIS A N 1
ATOM 1250 C CA . HIS A 1 168 ? -7.479 15.331 8.555 1.00 55.03 168 HIS A CA 1
ATOM 1251 C C . HIS A 1 168 ? -8.388 14.179 9.014 1.00 55.03 168 HIS A C 1
ATOM 1253 O O . HIS A 1 168 ? -9.172 14.318 9.952 1.00 55.03 168 HIS A O 1
ATOM 1259 N N . GLN A 1 169 ? -8.286 13.009 8.372 1.00 61.28 169 GLN A N 1
ATOM 1260 C CA . GLN A 1 169 ? -8.841 11.797 8.987 1.00 61.28 169 GLN A CA 1
ATOM 1261 C C . GLN A 1 169 ? -8.044 11.481 10.255 1.00 61.28 169 GLN A C 1
ATOM 1263 O O . GLN A 1 169 ? -6.841 11.225 10.196 1.00 61.28 169 GLN A O 1
ATOM 1268 N N . ASN A 1 170 ? -8.724 11.495 11.399 1.00 60.59 170 ASN A N 1
ATOM 1269 C CA . ASN A 1 170 ? -8.149 11.046 12.658 1.00 60.59 170 ASN A CA 1
ATOM 1270 C C . ASN A 1 170 ? -8.039 9.517 12.626 1.00 60.59 170 ASN A C 1
ATOM 1272 O O . ASN A 1 170 ? -9.054 8.821 12.657 1.00 60.59 170 ASN A O 1
ATOM 1276 N N . GLY A 1 171 ? -6.812 9.005 12.545 1.00 66.44 171 GLY A N 1
ATOM 1277 C CA . GLY A 1 171 ? -6.548 7.572 12.641 1.00 66.44 171 GLY A CA 1
ATOM 1278 C C . GLY A 1 171 ? -6.855 7.029 14.037 1.00 66.44 171 GLY A C 1
ATOM 1279 O O . GLY A 1 171 ? -6.702 7.726 15.039 1.00 66.44 171 GLY A O 1
ATOM 1280 N N . CYS A 1 172 ? -7.261 5.760 14.111 1.00 79.31 172 CYS A N 1
ATOM 1281 C CA . CYS A 1 172 ? -7.526 5.086 15.388 1.00 79.31 172 CYS A CA 1
ATOM 1282 C C . CYS A 1 172 ? -6.251 4.707 16.157 1.00 79.31 172 CYS A C 1
ATOM 1284 O O . CYS A 1 172 ? -6.326 4.332 17.327 1.00 79.31 172 CYS A O 1
ATOM 1286 N N . TYR A 1 173 ? -5.085 4.813 15.516 1.00 86.69 173 TYR A N 1
ATOM 1287 C CA . TYR A 1 173 ? -3.792 4.484 16.099 1.00 86.69 173 TYR A CA 1
ATOM 1288 C C . TYR A 1 173 ? -2.957 5.753 16.288 1.00 86.69 173 TYR A C 1
ATOM 1290 O O . TYR A 1 173 ? -2.364 6.237 15.323 1.00 86.69 173 TYR A O 1
ATOM 1298 N N . PRO A 1 174 ? -2.900 6.316 17.508 1.00 81.31 174 PRO A N 1
ATOM 1299 C CA . PRO A 1 174 ? -2.058 7.472 17.764 1.00 81.31 174 PRO A CA 1
ATOM 1300 C C . PRO A 1 174 ? -0.583 7.088 17.606 1.00 81.31 174 PRO A C 1
ATOM 1302 O O . PRO A 1 174 ? -0.126 6.082 18.152 1.00 81.31 174 PRO A O 1
ATOM 1305 N N . ILE A 1 175 ? 0.168 7.909 16.875 1.00 82.56 175 ILE A N 1
ATOM 1306 C CA . ILE A 1 175 ? 1.627 7.810 16.819 1.00 82.56 175 ILE A CA 1
ATOM 1307 C C . ILE A 1 175 ? 2.159 8.525 18.062 1.00 82.56 175 ILE A C 1
ATOM 1309 O O . ILE A 1 175 ? 2.082 9.747 18.163 1.00 82.56 175 ILE A O 1
ATOM 1313 N N . ASP A 1 176 ? 2.635 7.757 19.042 1.00 76.50 176 ASP A N 1
ATOM 1314 C CA . ASP A 1 176 ? 3.137 8.316 20.297 1.00 76.50 176 ASP A CA 1
ATOM 1315 C C . ASP A 1 176 ? 4.495 9.001 20.085 1.00 76.50 176 ASP A C 1
ATOM 1317 O O . ASP A 1 176 ? 5.519 8.347 19.864 1.00 76.50 176 ASP A O 1
ATOM 1321 N N . GLU A 1 177 ? 4.510 10.328 20.212 1.00 68.12 177 GLU A N 1
ATOM 1322 C CA . GLU A 1 177 ? 5.728 11.147 20.194 1.00 68.12 177 GLU A CA 1
ATOM 1323 C C . GLU A 1 177 ? 6.696 10.797 21.338 1.00 68.12 177 GLU A C 1
ATOM 1325 O O . GLU A 1 177 ? 7.883 11.111 21.266 1.00 68.12 177 GLU A O 1
ATOM 1330 N N . ARG A 1 178 ? 6.215 10.132 22.399 1.00 65.88 178 ARG A N 1
ATOM 1331 C CA . ARG A 1 178 ? 7.041 9.632 23.509 1.00 65.88 178 ARG A CA 1
ATOM 1332 C C . ARG A 1 178 ? 7.583 8.227 23.265 1.00 65.88 178 ARG A C 1
ATOM 1334 O O . ARG A 1 178 ? 8.285 7.700 24.131 1.00 65.88 178 ARG A O 1
ATOM 1341 N N . SER A 1 179 ? 7.265 7.605 22.129 1.00 73.19 179 SER A N 1
ATOM 1342 C CA . SER A 1 179 ? 7.792 6.284 21.809 1.00 73.19 179 SER A CA 1
ATOM 1343 C C . SER A 1 179 ? 9.321 6.324 21.711 1.00 73.19 179 SER A C 1
ATOM 1345 O O . SER A 1 179 ? 9.923 7.259 21.187 1.00 73.19 179 SER A O 1
ATOM 1347 N N . ASN A 1 180 ? 9.977 5.267 22.192 1.00 73.81 180 ASN A N 1
ATOM 1348 C CA . ASN A 1 180 ? 11.424 5.091 22.037 1.00 73.81 180 ASN A CA 1
ATOM 1349 C C . ASN A 1 180 ? 11.798 4.576 20.634 1.00 73.81 180 ASN A C 1
ATOM 1351 O O . ASN A 1 180 ? 12.845 3.948 20.472 1.00 73.81 180 ASN A O 1
ATOM 1355 N N . PHE A 1 181 ? 10.943 4.799 19.631 1.00 85.31 181 PHE A N 1
ATOM 1356 C CA . PHE A 1 181 ? 11.179 4.352 18.267 1.00 85.31 181 PHE A CA 1
ATOM 1357 C C . PHE A 1 181 ? 12.444 5.015 17.720 1.00 85.31 181 PHE A C 1
ATOM 1359 O O . PHE A 1 181 ? 12.530 6.239 17.605 1.00 85.31 181 PHE A O 1
ATOM 1366 N N . ARG A 1 182 ? 13.454 4.203 17.411 1.00 85.88 182 ARG A N 1
ATOM 1367 C CA . ARG A 1 182 ? 14.733 4.663 16.874 1.00 85.88 182 ARG A CA 1
ATOM 1368 C C . ARG A 1 182 ? 15.224 3.680 15.831 1.00 85.88 182 ARG A C 1
ATOM 1370 O O . ARG A 1 182 ? 15.182 2.474 16.048 1.00 85.88 182 ARG A O 1
ATOM 1377 N N . LEU A 1 183 ? 15.728 4.229 14.736 1.00 92.25 183 LEU A N 1
ATOM 1378 C CA . LEU A 1 183 ? 16.428 3.494 13.698 1.00 92.25 183 LEU A CA 1
ATOM 1379 C C . LEU A 1 183 ? 17.716 4.250 13.388 1.00 92.25 183 LEU A C 1
ATOM 1381 O O . LEU A 1 183 ? 17.714 5.482 13.344 1.00 92.25 183 LEU A O 1
ATOM 1385 N N . ASP A 1 184 ? 18.819 3.531 13.244 1.00 93.81 184 ASP A N 1
ATOM 1386 C CA . ASP A 1 184 ? 20.100 4.125 12.894 1.00 93.81 184 ASP A CA 1
ATOM 1387 C C . ASP A 1 184 ? 20.144 4.496 11.405 1.00 93.81 184 ASP A C 1
ATOM 1389 O O . ASP A 1 184 ? 19.499 3.873 10.559 1.00 93.81 184 ASP A O 1
ATOM 1393 N N . GLU A 1 185 ? 20.914 5.538 11.086 1.00 95.94 185 GLU A N 1
ATOM 1394 C CA . GLU A 1 185 ? 21.046 6.064 9.724 1.00 95.94 185 GLU A CA 1
ATOM 1395 C C . GLU A 1 185 ? 21.463 4.991 8.697 1.00 95.94 185 GLU A C 1
ATOM 1397 O O . GLU A 1 185 ? 20.804 4.912 7.658 1.00 95.94 185 GLU A O 1
ATOM 1402 N N . PRO A 1 186 ? 22.468 4.122 8.954 1.00 96.62 186 PRO A N 1
ATOM 1403 C CA . PRO A 1 186 ? 22.832 3.062 8.014 1.00 96.62 186 PRO A CA 1
ATOM 1404 C C . PRO A 1 186 ? 21.667 2.135 7.669 1.00 96.62 186 PRO A C 1
ATOM 1406 O O . PRO A 1 186 ? 21.485 1.792 6.500 1.00 96.62 186 PRO A O 1
ATOM 1409 N N . THR A 1 187 ? 20.850 1.769 8.661 1.00 96.31 187 THR A N 1
ATOM 1410 C CA . THR A 1 187 ? 19.657 0.954 8.427 1.00 96.31 187 THR A CA 1
ATOM 1411 C C . THR A 1 187 ? 18.660 1.694 7.546 1.00 96.31 187 THR A C 1
ATOM 1413 O O . THR A 1 187 ? 18.251 1.145 6.528 1.00 96.31 187 THR A O 1
ATOM 1416 N N . VAL A 1 188 ? 18.317 2.949 7.870 1.00 96.19 188 VAL A N 1
ATOM 1417 C CA . VAL A 1 188 ? 17.374 3.759 7.069 1.00 96.19 188 VAL A CA 1
ATOM 1418 C C . VAL A 1 188 ? 17.829 3.864 5.612 1.00 96.19 188 VAL A C 1
ATOM 1420 O O . VAL A 1 188 ? 17.027 3.655 4.701 1.00 96.19 188 VAL A O 1
ATOM 1423 N N . MET A 1 189 ? 19.114 4.144 5.392 1.00 96.38 189 MET A N 1
ATOM 1424 C CA . MET A 1 189 ? 19.688 4.299 4.054 1.00 96.38 189 MET A CA 1
ATOM 1425 C C . MET A 1 189 ? 19.727 2.985 3.262 1.00 96.38 189 MET A C 1
ATOM 1427 O O . MET A 1 189 ? 19.681 3.029 2.036 1.00 96.38 189 MET A O 1
ATOM 1431 N N . GLY A 1 190 ? 19.765 1.829 3.934 1.00 97.00 190 GLY A N 1
ATOM 1432 C CA . GLY A 1 190 ? 19.737 0.507 3.299 1.00 97.00 190 GLY A CA 1
ATOM 1433 C C . GLY A 1 190 ? 18.335 -0.035 2.985 1.00 97.00 190 GLY A C 1
ATOM 1434 O O . GLY A 1 190 ? 18.208 -0.981 2.208 1.00 97.00 190 GLY A O 1
ATOM 1435 N N . LEU A 1 191 ? 17.267 0.540 3.552 1.00 97.62 191 LEU A N 1
ATOM 1436 C CA . LEU A 1 191 ? 15.893 0.061 3.333 1.00 97.62 191 LEU A CA 1
ATOM 1437 C C . LEU A 1 191 ? 15.425 0.124 1.865 1.00 97.62 191 LEU A C 1
ATOM 1439 O O . LEU A 1 191 ? 14.770 -0.826 1.428 1.00 97.62 191 LEU A O 1
ATOM 1443 N N . PRO A 1 192 ? 15.729 1.180 1.081 1.00 96.56 192 PRO A N 1
ATOM 1444 C CA . PRO A 1 192 ? 15.451 1.203 -0.355 1.00 96.56 192 PRO A CA 1
ATOM 1445 C C . PRO A 1 192 ? 16.043 0.020 -1.123 1.00 96.56 192 PRO A C 1
ATOM 1447 O O . PRO A 1 192 ? 15.354 -0.580 -1.950 1.00 96.56 192 PRO A O 1
ATOM 1450 N N . ASP A 1 193 ? 17.293 -0.333 -0.824 1.00 95.94 193 ASP A N 1
ATOM 1451 C CA . ASP A 1 193 ? 17.986 -1.431 -1.493 1.00 95.94 193 ASP A CA 1
ATOM 1452 C C . ASP A 1 193 ? 17.333 -2.767 -1.123 1.00 95.94 193 ASP A C 1
ATOM 1454 O O . ASP A 1 193 ? 16.967 -3.527 -2.021 1.00 95.94 193 ASP A O 1
ATOM 1458 N N . GLN A 1 194 ? 17.045 -2.989 0.168 1.00 96.00 194 GLN A N 1
ATOM 1459 C CA . GLN A 1 194 ? 16.308 -4.171 0.640 1.00 96.00 194 GLN A CA 1
ATOM 1460 C C . GLN A 1 194 ? 14.930 -4.307 -0.023 1.00 96.00 194 GLN A C 1
ATOM 1462 O O . GLN A 1 194 ? 14.531 -5.404 -0.405 1.00 96.00 194 GLN A O 1
ATOM 1467 N N . LEU A 1 195 ? 14.194 -3.200 -0.191 1.00 97.12 195 LEU A N 1
ATOM 1468 C CA . LEU A 1 195 ? 12.926 -3.217 -0.923 1.00 97.12 195 LEU A CA 1
ATOM 1469 C C . LEU A 1 195 ? 13.148 -3.667 -2.374 1.00 97.12 195 LEU A C 1
ATOM 1471 O O . LEU A 1 195 ? 12.419 -4.528 -2.866 1.00 97.12 195 LEU A O 1
ATOM 1475 N N . SER A 1 196 ? 14.149 -3.098 -3.050 1.00 94.94 196 SER A N 1
ATOM 1476 C CA . SER A 1 196 ? 14.417 -3.364 -4.466 1.00 94.94 196 SER A CA 1
ATOM 1477 C C . SER A 1 196 ? 14.803 -4.822 -4.748 1.00 94.94 196 SER A C 1
ATOM 1479 O O . SER A 1 196 ? 14.395 -5.369 -5.776 1.00 94.94 196 SER A O 1
ATOM 1481 N N . GLU A 1 197 ? 15.518 -5.473 -3.824 1.00 94.88 197 GLU A N 1
ATOM 1482 C CA . GLU A 1 197 ? 15.939 -6.877 -3.932 1.00 94.88 197 GLU A CA 1
ATOM 1483 C C . GLU A 1 197 ? 14.744 -7.842 -4.006 1.00 94.88 197 GLU A C 1
ATOM 1485 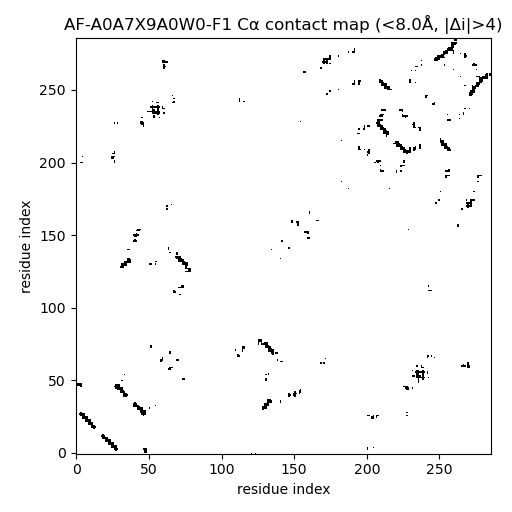O O . GLU A 1 197 ? 14.795 -8.857 -4.709 1.00 94.88 197 GLU A O 1
ATOM 1490 N N . ASP A 1 198 ? 13.633 -7.493 -3.354 1.00 93.44 198 ASP A N 1
ATOM 1491 C CA . ASP A 1 198 ? 12.424 -8.316 -3.288 1.00 93.44 198 ASP A CA 1
ATOM 1492 C C . ASP A 1 198 ? 11.344 -7.940 -4.326 1.00 93.44 198 ASP A C 1
ATOM 1494 O O . ASP A 1 198 ? 10.332 -8.641 -4.461 1.00 93.44 198 ASP A O 1
ATOM 1498 N N . GLN A 1 199 ? 11.568 -6.903 -5.143 1.00 93.44 199 GLN A N 1
ATOM 1499 C CA . GLN A 1 199 ? 10.669 -6.477 -6.225 1.00 93.44 199 GLN A CA 1
ATOM 1500 C C . GLN A 1 199 ? 10.836 -7.316 -7.511 1.00 93.44 199 GLN A C 1
ATOM 1502 O O . GLN A 1 199 ? 11.334 -6.878 -8.555 1.00 93.44 199 GLN A O 1
ATOM 1507 N N . LYS A 1 200 ? 10.405 -8.577 -7.443 1.00 92.81 200 LYS A N 1
ATOM 1508 C CA . LYS A 1 200 ? 10.623 -9.594 -8.490 1.00 92.81 200 LYS A CA 1
ATOM 1509 C C . LYS A 1 200 ? 9.928 -9.289 -9.814 1.00 92.81 200 LYS A C 1
ATOM 1511 O O . LYS A 1 200 ? 10.401 -9.733 -10.866 1.00 92.81 200 LYS A O 1
ATOM 1516 N N . VAL A 1 201 ? 8.770 -8.632 -9.786 1.00 92.94 201 VAL A N 1
ATOM 1517 C CA . VAL A 1 201 ? 8.029 -8.294 -11.002 1.00 92.94 201 VAL A CA 1
ATOM 1518 C C . VAL A 1 201 ? 8.622 -7.050 -11.647 1.00 92.94 201 VAL A C 1
ATOM 1520 O O . VAL A 1 201 ? 8.898 -7.082 -12.845 1.00 92.94 201 VAL A O 1
ATOM 1523 N N . PHE A 1 202 ? 8.903 -6.006 -10.871 1.00 93.44 202 PHE A N 1
ATOM 1524 C CA . PHE A 1 202 ? 9.605 -4.814 -11.334 1.00 93.44 202 PHE A CA 1
ATOM 1525 C C . PHE A 1 202 ? 10.959 -5.158 -11.958 1.00 93.44 202 PHE A C 1
ATOM 1527 O O . PHE A 1 202 ? 11.244 -4.689 -13.053 1.00 93.44 202 PHE A O 1
ATOM 1534 N N . ALA A 1 203 ? 11.747 -6.055 -11.356 1.00 93.62 203 ALA A N 1
ATOM 1535 C CA . ALA A 1 203 ? 13.028 -6.486 -11.923 1.00 93.62 203 ALA A CA 1
ATOM 1536 C C . ALA A 1 203 ? 12.908 -7.056 -13.354 1.00 93.62 203 ALA A C 1
ATOM 1538 O O . ALA A 1 203 ? 13.868 -7.034 -14.123 1.00 93.62 203 ALA A O 1
ATOM 1539 N N . LYS A 1 204 ? 11.728 -7.570 -13.729 1.00 92.44 204 LYS A N 1
ATOM 1540 C CA . LYS A 1 204 ? 11.453 -8.122 -15.065 1.00 92.44 204 LYS A CA 1
ATOM 1541 C C . LYS A 1 204 ? 10.763 -7.142 -16.007 1.00 92.44 204 LYS A C 1
ATOM 1543 O O . LYS A 1 204 ? 10.918 -7.291 -17.214 1.00 92.44 204 LYS A O 1
ATOM 1548 N N . THR A 1 205 ? 9.964 -6.216 -15.479 1.00 92.75 205 THR A N 1
ATOM 1549 C CA . THR A 1 205 ? 9.056 -5.375 -16.279 1.00 92.75 205 THR A CA 1
ATOM 1550 C C . THR A 1 205 ? 9.419 -3.893 -16.257 1.00 92.75 205 THR A C 1
ATOM 1552 O O . THR A 1 205 ? 9.021 -3.161 -17.157 1.00 92.75 205 THR A O 1
ATOM 1555 N N . GLY A 1 206 ? 10.114 -3.428 -15.217 1.00 92.75 206 GLY A N 1
ATOM 1556 C CA . GLY A 1 206 ? 10.371 -2.015 -14.922 1.00 92.75 206 GLY A CA 1
ATOM 1557 C C . GLY A 1 206 ? 9.114 -1.175 -14.661 1.00 92.75 206 GLY A C 1
ATOM 1558 O O . GLY A 1 206 ? 9.216 0.043 -14.562 1.00 92.75 206 GLY A O 1
ATOM 1559 N N . GLY A 1 207 ? 7.929 -1.794 -14.597 1.00 90.81 207 GLY A N 1
ATOM 1560 C CA . GLY A 1 207 ? 6.645 -1.095 -14.721 1.00 90.81 207 GLY A CA 1
ATOM 1561 C C . GLY A 1 207 ? 5.800 -1.027 -13.452 1.00 90.81 207 GLY A C 1
ATOM 1562 O O . GLY A 1 207 ? 4.647 -0.622 -13.539 1.00 90.81 207 GLY A O 1
ATOM 1563 N N . LEU A 1 208 ? 6.324 -1.466 -12.303 1.00 96.06 208 LEU A N 1
ATOM 1564 C CA . LEU A 1 208 ? 5.589 -1.506 -11.035 1.00 96.06 208 LEU A CA 1
ATOM 1565 C C . LEU A 1 208 ? 6.229 -0.637 -9.951 1.00 96.06 208 LEU A C 1
ATOM 1567 O O . LEU A 1 208 ? 7.443 -0.464 -9.904 1.00 96.06 208 LEU A O 1
ATOM 1571 N N . HIS A 1 209 ? 5.404 -0.175 -9.021 1.00 97.19 209 HIS A N 1
ATOM 1572 C CA . HIS A 1 209 ? 5.837 0.306 -7.719 1.00 97.19 209 HIS A CA 1
ATOM 1573 C C . HIS A 1 209 ? 5.886 -0.846 -6.710 1.00 97.19 209 HIS A C 1
ATOM 1575 O O . HIS A 1 209 ? 5.066 -1.759 -6.758 1.00 97.19 209 HIS A O 1
ATOM 1581 N N . GLY A 1 210 ? 6.824 -0.770 -5.772 1.00 97.50 210 GLY A N 1
ATOM 1582 C CA . GLY A 1 210 ? 6.905 -1.607 -4.579 1.00 97.50 210 GLY A CA 1
ATOM 1583 C C . GLY A 1 210 ? 6.646 -0.821 -3.294 1.00 97.50 210 GLY A C 1
ATOM 1584 O O . GLY A 1 210 ? 7.011 0.358 -3.200 1.00 97.50 210 GLY A O 1
ATOM 1585 N N . ALA A 1 211 ? 6.053 -1.498 -2.313 1.00 98.62 211 ALA A N 1
ATOM 1586 C CA . ALA A 1 211 ? 6.026 -1.099 -0.913 1.00 98.62 211 ALA A CA 1
ATOM 1587 C C . ALA A 1 211 ? 6.410 -2.292 -0.026 1.00 98.62 211 ALA A C 1
ATOM 1589 O O . ALA A 1 211 ? 6.109 -3.438 -0.369 1.00 98.62 211 ALA A O 1
ATOM 1590 N N . GLY A 1 212 ? 7.051 -2.030 1.109 1.00 98.50 212 GLY A N 1
ATOM 1591 C CA . GLY A 1 212 ? 7.473 -3.060 2.051 1.00 98.50 212 GLY A CA 1
ATOM 1592 C C . GLY A 1 212 ? 7.311 -2.643 3.505 1.00 98.50 212 GLY A C 1
ATOM 1593 O O . GLY A 1 212 ? 7.323 -1.454 3.817 1.00 98.50 212 GLY A O 1
ATOM 1594 N N . LEU A 1 213 ? 7.136 -3.626 4.386 1.00 98.62 213 LEU A N 1
ATOM 1595 C CA . LEU A 1 213 ? 7.025 -3.411 5.826 1.00 98.62 213 LEU A CA 1
ATOM 1596 C C . LEU A 1 213 ? 8.245 -3.989 6.530 1.00 98.62 213 LEU A C 1
ATOM 1598 O O . LEU A 1 213 ? 8.399 -5.206 6.605 1.00 98.62 213 LEU A O 1
ATOM 1602 N N . TYR A 1 214 ? 9.086 -3.116 7.061 1.00 98.31 214 TYR A N 1
ATOM 1603 C CA . TYR A 1 214 ? 10.266 -3.493 7.821 1.00 98.31 214 TYR A CA 1
ATOM 1604 C C . TYR A 1 214 ? 9.956 -3.511 9.316 1.00 98.31 214 TYR A C 1
ATOM 1606 O O . TYR A 1 214 ? 9.288 -2.617 9.833 1.00 98.31 214 TYR A O 1
ATOM 1614 N N . ASP A 1 215 ? 10.440 -4.529 10.014 1.00 96.50 215 ASP A N 1
ATOM 1615 C CA . ASP A 1 215 ? 10.305 -4.670 11.455 1.00 96.50 215 ASP A CA 1
ATOM 1616 C C . ASP A 1 215 ? 11.600 -4.289 12.168 1.00 96.50 215 ASP A C 1
ATOM 1618 O O . ASP A 1 215 ? 12.661 -4.857 11.907 1.00 96.50 215 ASP A O 1
ATOM 1622 N N . VAL A 1 216 ? 11.499 -3.308 13.068 1.00 94.38 216 VAL A N 1
ATOM 1623 C CA . VAL A 1 216 ? 12.664 -2.717 13.736 1.00 94.38 216 VAL A CA 1
ATOM 1624 C C . VAL A 1 216 ? 13.287 -3.670 14.753 1.00 94.38 216 VAL A C 1
ATOM 1626 O O . VAL A 1 216 ? 14.502 -3.661 14.923 1.00 94.38 216 VAL A O 1
ATOM 1629 N N . GLU A 1 217 ? 12.484 -4.509 15.407 1.00 91.94 217 GLU A N 1
ATOM 1630 C CA . GLU A 1 217 ? 12.963 -5.435 16.437 1.00 91.94 217 GLU A CA 1
ATOM 1631 C C . GLU A 1 217 ? 13.763 -6.597 15.834 1.00 91.94 217 GLU A C 1
ATOM 1633 O O . GLU A 1 217 ? 14.854 -6.927 16.296 1.00 91.94 217 GLU A O 1
ATOM 1638 N N . THR A 1 218 ? 13.236 -7.210 14.777 1.00 94.19 218 THR A N 1
ATOM 1639 C CA . THR A 1 218 ? 13.855 -8.356 14.098 1.00 94.19 218 THR A CA 1
ATOM 1640 C C . THR A 1 218 ? 14.871 -7.950 13.036 1.00 94.19 218 THR A C 1
ATOM 1642 O O . THR A 1 218 ? 15.687 -8.782 12.632 1.00 94.19 218 THR A O 1
ATOM 1645 N N . GLY A 1 219 ? 14.819 -6.701 12.570 1.00 94.44 219 GLY A N 1
ATOM 1646 C CA . GLY A 1 219 ? 15.693 -6.169 11.532 1.00 94.44 219 GLY A CA 1
ATOM 1647 C C . GLY A 1 219 ? 15.410 -6.736 10.138 1.00 94.44 219 GLY A C 1
ATOM 1648 O O . GLY A 1 219 ? 16.340 -6.973 9.367 1.00 94.44 219 GLY A O 1
ATOM 1649 N N . ARG A 1 220 ? 14.145 -7.055 9.832 1.00 95.31 220 ARG A N 1
ATOM 1650 C CA . ARG A 1 220 ? 13.761 -7.770 8.604 1.00 95.31 220 ARG A CA 1
ATOM 1651 C C . ARG A 1 220 ? 12.625 -7.091 7.859 1.00 95.31 220 ARG A C 1
ATOM 1653 O O . ARG A 1 220 ? 11.676 -6.596 8.462 1.00 95.31 220 ARG A O 1
ATOM 1660 N N . MET A 1 221 ? 12.670 -7.187 6.533 1.00 97.25 221 MET A N 1
ATOM 1661 C CA . MET A 1 221 ? 11.516 -6.929 5.678 1.00 97.25 221 MET A CA 1
ATOM 1662 C C . MET A 1 221 ? 10.504 -8.071 5.848 1.00 97.25 221 MET A C 1
ATOM 1664 O O . MET A 1 221 ? 10.762 -9.207 5.454 1.00 97.25 221 MET A O 1
ATOM 1668 N N . LEU A 1 222 ? 9.361 -7.791 6.474 1.00 97.69 222 LEU A N 1
ATOM 1669 C CA . LEU A 1 222 ? 8.312 -8.781 6.726 1.00 97.69 222 LEU A CA 1
ATOM 1670 C C . LEU A 1 222 ? 7.540 -9.129 5.454 1.00 97.69 222 LEU A C 1
ATOM 1672 O O . LEU A 1 222 ? 7.156 -10.278 5.240 1.00 97.69 222 LEU A O 1
ATOM 1676 N N . VAL A 1 223 ? 7.290 -8.121 4.618 1.00 98.19 223 VAL A N 1
ATOM 1677 C CA . VAL A 1 223 ? 6.536 -8.276 3.378 1.00 98.19 223 VAL A CA 1
ATOM 1678 C C . VAL A 1 223 ? 6.958 -7.225 2.360 1.00 98.19 223 VAL A C 1
ATOM 1680 O O . VAL A 1 223 ? 7.208 -6.080 2.727 1.00 98.19 223 VAL A O 1
ATOM 1683 N N . VAL A 1 224 ? 6.959 -7.602 1.080 1.00 98.31 224 VAL A N 1
ATOM 1684 C CA . VAL A 1 224 ? 7.011 -6.683 -0.065 1.00 98.31 224 VAL A CA 1
ATOM 1685 C C . VAL A 1 224 ? 5.821 -6.962 -0.976 1.00 98.31 224 VAL A C 1
ATOM 1687 O O . VAL A 1 224 ? 5.446 -8.119 -1.218 1.00 98.31 224 VAL A O 1
ATOM 1690 N N . ARG A 1 225 ? 5.180 -5.898 -1.458 1.00 98.06 225 ARG A N 1
ATOM 1691 C CA . ARG A 1 225 ? 4.059 -5.960 -2.397 1.00 98.06 225 ARG A CA 1
ATOM 1692 C C . ARG A 1 225 ? 4.296 -5.005 -3.549 1.00 98.06 225 ARG A C 1
ATOM 1694 O O . ARG A 1 225 ? 4.740 -3.878 -3.356 1.00 98.06 225 ARG A O 1
ATOM 1701 N N . GLU A 1 226 ? 3.964 -5.479 -4.743 1.00 97.69 226 GLU A N 1
ATOM 1702 C CA . GLU A 1 226 ? 4.107 -4.722 -5.978 1.00 97.69 226 GLU A CA 1
ATOM 1703 C C . GLU A 1 226 ? 2.739 -4.441 -6.601 1.00 97.69 226 GLU A C 1
ATOM 1705 O O . GLU A 1 226 ? 1.816 -5.268 -6.545 1.00 97.69 226 GLU A O 1
ATOM 1710 N N . ASP A 1 227 ? 2.616 -3.272 -7.217 1.00 97.62 227 ASP A N 1
ATOM 1711 C CA . ASP A 1 227 ? 1.443 -2.879 -7.984 1.00 97.62 227 ASP A CA 1
ATOM 1712 C C . ASP A 1 227 ? 1.787 -1.797 -9.011 1.00 97.62 227 ASP A C 1
ATOM 1714 O O . ASP A 1 227 ? 2.760 -1.063 -8.847 1.00 97.62 227 ASP A O 1
ATOM 1718 N N . VAL A 1 228 ? 0.995 -1.683 -10.078 1.00 95.38 228 VAL A N 1
ATOM 1719 C CA . VAL A 1 228 ? 1.141 -0.599 -11.061 1.00 95.38 228 VAL A CA 1
ATOM 1720 C C . VAL A 1 228 ? 0.897 0.762 -10.400 1.00 95.38 228 VAL A C 1
ATOM 1722 O O . VAL A 1 228 ? 1.545 1.749 -10.743 1.00 95.38 228 VAL A O 1
ATOM 1725 N N . GLY A 1 229 ? 0.024 0.812 -9.386 1.00 94.69 229 GLY A N 1
ATOM 1726 C CA . GLY A 1 229 ? -0.228 1.989 -8.566 1.00 94.69 229 GLY A CA 1
ATOM 1727 C C . GLY A 1 229 ? 0.529 1.960 -7.236 1.00 94.69 229 GLY A C 1
ATOM 1728 O O . GLY A 1 229 ? 0.362 1.051 -6.429 1.00 94.69 229 GLY A O 1
ATOM 1729 N N . ARG A 1 230 ? 1.285 3.020 -6.926 1.00 95.00 230 ARG A N 1
ATOM 1730 C CA . ARG A 1 230 ? 1.988 3.159 -5.629 1.00 95.00 230 ARG A CA 1
ATOM 1731 C C . ARG A 1 230 ? 1.067 3.066 -4.402 1.00 95.00 230 ARG A C 1
ATOM 1733 O O . ARG A 1 230 ? 1.460 2.495 -3.393 1.00 95.00 230 ARG A O 1
ATOM 1740 N N . HIS A 1 231 ? -0.153 3.604 -4.489 1.00 95.44 231 HIS A N 1
ATOM 1741 C CA . HIS A 1 231 ? -1.122 3.556 -3.388 1.00 95.44 231 HIS A CA 1
ATOM 1742 C C . HIS A 1 231 ? -1.601 2.124 -3.156 1.00 95.44 231 HIS A C 1
ATOM 1744 O O . HIS A 1 231 ? -1.565 1.652 -2.029 1.00 95.44 231 HIS A O 1
ATOM 1750 N N . ASN A 1 232 ? -1.914 1.398 -4.233 1.00 96.88 232 ASN A N 1
ATOM 1751 C CA . ASN A 1 232 ? -2.291 -0.009 -4.160 1.00 96.88 232 ASN A CA 1
ATOM 1752 C C . ASN A 1 232 ? -1.162 -0.882 -3.591 1.00 96.88 232 ASN A C 1
ATOM 1754 O O . ASN A 1 232 ? -1.437 -1.837 -2.872 1.00 96.88 232 ASN A O 1
ATOM 1758 N N . ALA A 1 233 ? 0.105 -0.584 -3.908 1.00 97.69 233 ALA A N 1
ATOM 1759 C CA . ALA A 1 233 ? 1.242 -1.301 -3.329 1.00 97.69 233 ALA A CA 1
ATOM 1760 C C . ALA A 1 233 ? 1.277 -1.137 -1.800 1.00 97.69 233 ALA A C 1
ATOM 1762 O O . ALA A 1 233 ? 1.414 -2.130 -1.085 1.00 97.69 233 ALA A O 1
ATOM 1763 N N . VAL A 1 234 ? 1.073 0.088 -1.298 1.00 98.38 234 VAL A N 1
ATOM 1764 C CA . VAL A 1 234 ? 0.942 0.357 0.143 1.00 98.38 234 VAL A CA 1
ATOM 1765 C C . VAL A 1 234 ? -0.292 -0.324 0.727 1.00 98.38 234 VAL A C 1
ATOM 1767 O O . VAL A 1 234 ? -0.162 -1.045 1.710 1.00 98.38 234 VAL A O 1
ATOM 1770 N N . ASP A 1 235 ? -1.461 -0.193 0.102 1.00 98.06 235 ASP A N 1
ATOM 1771 C CA . ASP A 1 235 ? -2.694 -0.828 0.577 1.00 98.06 235 ASP A CA 1
ATOM 1772 C C . ASP A 1 235 ? -2.530 -2.355 0.669 1.00 98.06 235 ASP A C 1
ATOM 1774 O O . ASP A 1 235 ? -2.891 -2.958 1.674 1.00 98.06 235 ASP A O 1
ATOM 1778 N N . LYS A 1 236 ? -1.865 -3.002 -0.296 1.00 98.38 236 LYS A N 1
ATOM 1779 C CA . LYS A 1 236 ? -1.532 -4.435 -0.210 1.00 98.38 236 LYS A CA 1
ATOM 1780 C C . LYS A 1 236 ? -0.665 -4.779 1.006 1.00 98.38 236 LYS A C 1
ATOM 1782 O O . LYS A 1 236 ? -0.859 -5.844 1.588 1.00 98.38 236 LYS A O 1
ATOM 1787 N N . VAL A 1 237 ? 0.296 -3.929 1.374 1.00 98.69 237 VAL A N 1
ATOM 1788 C CA . VAL A 1 237 ? 1.126 -4.124 2.577 1.00 98.69 237 VAL A CA 1
ATOM 1789 C C . VAL A 1 237 ? 0.283 -3.972 3.840 1.00 98.69 237 VAL A C 1
ATOM 1791 O O . VAL A 1 237 ? 0.316 -4.848 4.703 1.00 98.69 237 VAL A O 1
ATOM 1794 N N . LEU A 1 238 ? -0.499 -2.895 3.935 1.00 98.31 238 LEU A N 1
ATOM 1795 C CA . LEU A 1 238 ? -1.312 -2.599 5.115 1.00 98.31 238 LEU A CA 1
ATOM 1796 C C . LEU A 1 238 ? -2.409 -3.644 5.330 1.00 98.31 238 LEU A C 1
ATOM 1798 O O . LEU A 1 238 ? -2.608 -4.118 6.445 1.00 98.31 238 LEU A O 1
ATOM 1802 N N . GLY A 1 239 ? -3.083 -4.060 4.258 1.00 98.00 239 GLY A N 1
ATOM 1803 C CA . GLY A 1 239 ? -4.093 -5.105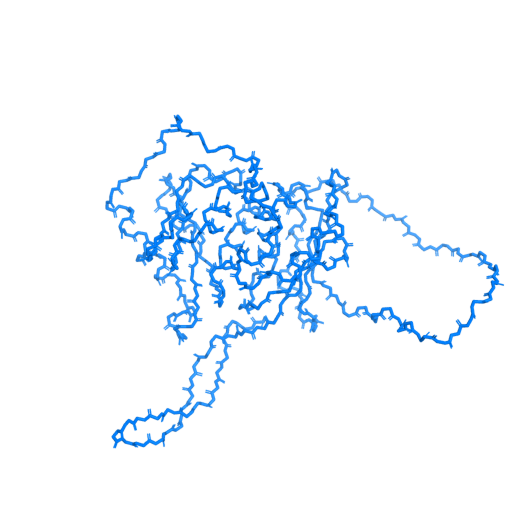 4.330 1.00 98.00 239 GLY A CA 1
ATOM 1804 C C . GLY A 1 239 ? -3.503 -6.467 4.671 1.00 98.00 239 GLY A C 1
ATOM 1805 O O . GLY A 1 239 ? -4.106 -7.192 5.453 1.00 98.00 239 GLY A O 1
ATOM 1806 N N . TRP A 1 240 ? -2.308 -6.806 4.169 1.00 98.31 240 TRP A N 1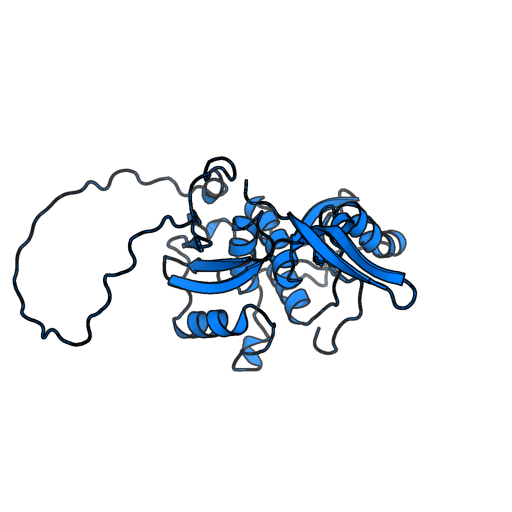
ATOM 1807 C CA . TRP A 1 240 ? -1.596 -8.000 4.637 1.00 98.31 240 TRP A CA 1
ATOM 1808 C C . TRP A 1 240 ? -1.318 -7.914 6.141 1.00 98.31 240 TRP A C 1
ATOM 1810 O O . TRP A 1 240 ? -1.649 -8.840 6.869 1.00 98.31 240 TRP A O 1
ATOM 1820 N N . ALA A 1 241 ? -0.805 -6.782 6.625 1.00 98.06 241 ALA A N 1
ATOM 1821 C CA . ALA A 1 241 ? -0.497 -6.613 8.040 1.00 98.06 241 ALA A CA 1
ATOM 1822 C C . ALA A 1 241 ? -1.744 -6.711 8.942 1.00 98.06 241 ALA A C 1
ATOM 1824 O O . ALA A 1 241 ? -1.679 -7.312 10.013 1.00 98.06 241 ALA A O 1
ATOM 1825 N N . LEU A 1 242 ? -2.891 -6.186 8.496 1.00 96.25 242 LEU A N 1
ATOM 1826 C CA . LEU A 1 242 ? -4.176 -6.363 9.178 1.00 96.25 242 LEU A CA 1
ATOM 1827 C C . LEU A 1 242 ? -4.598 -7.838 9.212 1.00 96.25 242 LEU A C 1
ATOM 1829 O O . LEU A 1 242 ? -4.992 -8.336 10.264 1.00 96.25 242 LEU A O 1
ATOM 1833 N N . MET A 1 243 ? -4.491 -8.541 8.082 1.00 94.81 243 MET A N 1
ATOM 1834 C CA . MET A 1 243 ? -4.861 -9.958 7.965 1.00 94.81 243 MET A CA 1
ATOM 1835 C C . MET A 1 243 ? -3.992 -10.874 8.840 1.00 94.81 243 MET A C 1
ATOM 1837 O O . MET A 1 243 ? -4.492 -11.873 9.351 1.00 94.81 243 MET A O 1
ATOM 1841 N N . GLU A 1 244 ? -2.724 -10.516 9.043 1.00 95.38 244 GLU A N 1
ATOM 1842 C CA . GLU A 1 244 ? -1.788 -11.210 9.941 1.00 95.38 244 GLU A CA 1
ATOM 1843 C C . GLU A 1 244 ? -1.929 -10.783 11.417 1.00 95.38 244 GLU A C 1
ATOM 1845 O O . GLU A 1 244 ? -1.206 -11.281 12.276 1.00 95.38 244 GLU A O 1
ATOM 1850 N N . GLY A 1 245 ? -2.836 -9.851 11.738 1.00 93.94 245 GLY A N 1
ATOM 1851 C CA . GLY A 1 245 ? -3.049 -9.381 13.110 1.00 93.94 245 GLY A CA 1
ATOM 1852 C C . GLY A 1 245 ? -1.893 -8.546 13.674 1.00 93.94 245 GLY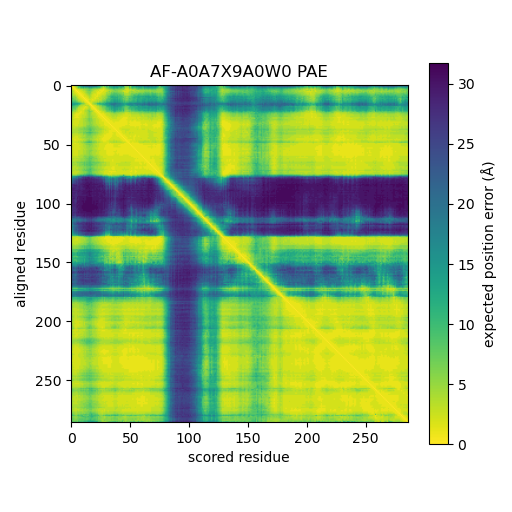 A C 1
ATOM 1853 O O . GLY A 1 245 ? -1.650 -8.575 14.876 1.00 93.94 245 GLY A O 1
ATOM 1854 N N . LEU A 1 246 ? -1.167 -7.814 12.821 1.00 95.25 246 LEU A N 1
ATOM 1855 C CA . LEU A 1 246 ? 0.025 -7.048 13.212 1.00 95.25 246 LEU A CA 1
ATOM 1856 C C . LEU A 1 246 ? -0.264 -5.606 13.656 1.00 95.25 246 LEU A C 1
ATOM 1858 O O . LEU A 1 246 ? 0.663 -4.919 14.078 1.00 95.25 246 LEU A O 1
ATOM 1862 N N . LEU A 1 247 ? -1.502 -5.119 13.526 1.00 94.31 247 LEU A N 1
ATOM 1863 C CA . LEU A 1 247 ? -1.857 -3.744 13.894 1.00 94.31 247 LEU A CA 1
ATOM 1864 C C . LEU A 1 247 ? -1.930 -3.554 15.424 1.00 94.31 247 LEU A C 1
ATOM 1866 O O . LEU A 1 247 ? -2.446 -4.437 16.111 1.00 94.31 247 LEU A O 1
ATOM 1870 N N . PRO A 1 248 ? -1.504 -2.392 15.963 1.00 94.69 248 PRO A N 1
ATOM 1871 C CA . PRO A 1 248 ? -0.895 -1.256 15.260 1.00 94.69 248 PRO A CA 1
ATOM 1872 C C . PRO A 1 248 ? 0.568 -1.501 14.858 1.00 94.69 248 PRO A C 1
ATOM 1874 O O . PRO A 1 248 ? 1.312 -2.212 15.530 1.00 94.69 248 PRO A O 1
ATOM 1877 N N . LEU A 1 249 ? 1.024 -0.834 13.794 1.00 95.38 249 LEU A N 1
ATOM 1878 C CA . LEU A 1 249 ? 2.380 -0.994 13.245 1.00 95.38 249 LEU A CA 1
ATOM 1879 C C . LEU A 1 249 ? 3.444 -0.124 13.941 1.00 95.38 249 LEU A C 1
ATOM 1881 O O . LEU A 1 249 ? 4.421 0.288 13.317 1.00 95.38 249 LEU A O 1
ATOM 1885 N N . SER A 1 250 ? 3.304 0.107 15.249 1.00 93.19 250 SER A N 1
ATOM 1886 C CA . SER A 1 250 ? 4.115 1.059 16.029 1.00 93.19 250 SER A CA 1
ATOM 1887 C C . SER A 1 250 ? 5.614 0.729 16.106 1.00 93.19 250 SER A C 1
ATOM 1889 O O . SER A 1 250 ? 6.416 1.592 16.440 1.00 93.19 250 SER A O 1
ATOM 1891 N N . GLY A 1 251 ? 6.006 -0.514 15.812 1.00 93.44 251 GLY A N 1
ATOM 1892 C CA . GLY A 1 251 ? 7.405 -0.966 15.752 1.00 93.44 251 GLY A CA 1
ATOM 1893 C C . GLY A 1 251 ? 7.917 -1.214 14.331 1.00 93.44 251 GLY A C 1
ATOM 1894 O O . GLY A 1 251 ? 8.874 -1.966 14.151 1.00 93.44 251 GLY A O 1
ATOM 1895 N N . LYS A 1 252 ? 7.237 -0.677 13.312 1.00 96.31 252 LYS A N 1
ATOM 1896 C CA . LYS A 1 252 ? 7.513 -0.964 11.900 1.00 96.31 252 LYS A CA 1
ATOM 1897 C C . LYS A 1 252 ? 7.870 0.299 11.119 1.00 96.31 252 LYS A C 1
ATOM 1899 O O . LYS A 1 252 ? 7.481 1.402 11.488 1.00 96.31 252 LYS A O 1
ATOM 1904 N N . VAL A 1 253 ? 8.563 0.117 10.001 1.00 97.75 253 VAL A N 1
ATOM 1905 C CA . VAL A 1 253 ? 8.816 1.154 8.994 1.00 97.75 253 VAL A CA 1
ATOM 1906 C C . VAL A 1 253 ? 8.112 0.746 7.708 1.00 97.75 253 VAL A C 1
ATOM 1908 O O . VAL A 1 253 ? 8.306 -0.369 7.222 1.00 97.75 253 VAL A O 1
ATOM 1911 N N . LEU A 1 254 ? 7.310 1.643 7.138 1.00 98.31 254 LEU A N 1
ATOM 1912 C CA . LEU A 1 254 ? 6.792 1.463 5.784 1.00 98.31 254 LEU A CA 1
ATOM 1913 C C . LEU A 1 254 ? 7.820 2.023 4.798 1.00 98.31 254 LEU A C 1
ATOM 1915 O O . LEU A 1 254 ? 8.257 3.162 4.933 1.00 98.31 254 LEU A O 1
ATOM 1919 N N . VAL A 1 255 ? 8.203 1.234 3.802 1.00 98.38 255 VAL A N 1
ATOM 1920 C CA . VAL A 1 255 ? 9.163 1.619 2.761 1.00 98.38 255 VAL A CA 1
ATOM 1921 C C . VAL A 1 255 ? 8.436 1.652 1.423 1.00 98.38 255 VAL A C 1
ATOM 1923 O O . VAL A 1 255 ? 7.707 0.716 1.104 1.00 98.38 255 VAL A O 1
ATOM 1926 N N . THR A 1 256 ? 8.610 2.703 0.624 1.00 97.81 256 THR A N 1
ATOM 1927 C CA . THR A 1 256 ? 7.995 2.829 -0.705 1.00 97.81 256 THR A CA 1
ATOM 1928 C C . THR A 1 256 ? 9.007 3.217 -1.776 1.00 97.81 256 THR A C 1
ATOM 1930 O O . THR A 1 256 ? 9.831 4.109 -1.596 1.00 97.81 256 THR A O 1
ATOM 1933 N N . SER A 1 257 ? 8.881 2.589 -2.944 1.00 96.62 257 SER A N 1
ATOM 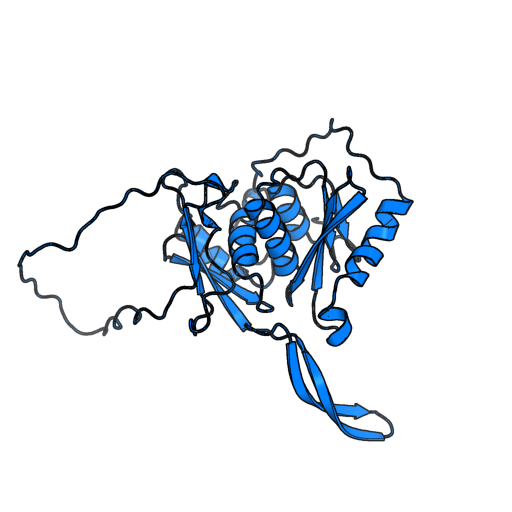1934 C CA . SER A 1 257 ? 9.636 2.920 -4.164 1.00 96.62 257 SER A CA 1
ATOM 1935 C C . SER A 1 257 ? 9.238 4.262 -4.804 1.00 96.62 257 SER A C 1
ATOM 1937 O O . SER A 1 257 ? 9.838 4.684 -5.792 1.00 96.62 257 SER A O 1
ATOM 1939 N N . SER A 1 258 ? 8.189 4.922 -4.304 1.00 93.00 258 SER A N 1
ATOM 1940 C CA . SER A 1 258 ? 7.661 6.168 -4.864 1.00 93.00 258 SER A CA 1
ATOM 1941 C C . SER A 1 258 ? 8.139 7.417 -4.114 1.00 93.00 258 SER A C 1
ATOM 1943 O O . SER A 1 258 ? 8.957 7.360 -3.204 1.00 93.00 258 SER A O 1
ATOM 1945 N N . ARG A 1 259 ? 7.585 8.575 -4.494 1.00 92.19 259 ARG A N 1
ATOM 1946 C CA . ARG A 1 259 ? 7.575 9.796 -3.668 1.00 92.19 259 ARG A CA 1
ATOM 1947 C C . ARG A 1 259 ? 6.725 9.592 -2.414 1.00 92.19 259 ARG A C 1
ATOM 1949 O O . ARG A 1 259 ? 5.800 8.779 -2.456 1.00 92.19 259 ARG A O 1
ATOM 1956 N N . ALA A 1 260 ? 6.964 10.388 -1.375 1.00 90.50 260 ALA A N 1
ATOM 1957 C CA . ALA A 1 260 ? 6.054 10.518 -0.237 1.00 90.50 260 ALA A CA 1
ATOM 1958 C C . ALA A 1 260 ? 4.998 11.604 -0.523 1.00 90.50 260 ALA A C 1
ATOM 1960 O O . ALA A 1 260 ? 5.254 12.800 -0.396 1.00 90.50 260 ALA A O 1
ATOM 1961 N N . SER A 1 261 ? 3.810 11.197 -0.975 1.00 90.31 261 SER A N 1
ATOM 1962 C CA . SER A 1 261 ? 2.650 12.094 -1.059 1.00 90.31 261 SER A CA 1
ATOM 1963 C C . SER A 1 261 ? 1.878 12.100 0.256 1.00 90.31 261 SER A C 1
ATOM 1965 O O . SER A 1 261 ? 1.912 11.107 0.980 1.00 90.31 261 SER A O 1
ATOM 1967 N N . PHE A 1 262 ? 1.121 13.173 0.505 1.00 88.50 262 PHE A N 1
ATOM 1968 C CA . PHE A 1 262 ? 0.233 13.300 1.667 1.00 88.50 262 PHE A CA 1
ATOM 1969 C C . PHE A 1 262 ? -0.577 12.026 1.942 1.00 88.50 262 PHE A C 1
ATOM 1971 O O . PHE A 1 262 ? -0.575 11.511 3.051 1.00 88.50 262 PHE A O 1
ATOM 1978 N N . GLU A 1 263 ? -1.200 11.448 0.916 1.00 87.88 263 GLU A N 1
ATOM 1979 C CA . GLU A 1 263 ? -2.012 10.244 1.104 1.00 87.88 263 GLU A CA 1
ATOM 1980 C C . GLU A 1 263 ? -1.195 9.020 1.498 1.00 87.88 263 GLU A C 1
ATOM 1982 O O . GLU A 1 263 ? -1.683 8.195 2.250 1.00 87.88 263 GLU A O 1
ATOM 1987 N N . LEU A 1 264 ? 0.053 8.879 1.045 1.00 93.12 264 LEU A N 1
ATOM 1988 C CA . LEU A 1 264 ? 0.879 7.752 1.488 1.00 93.12 264 LEU A CA 1
ATOM 1989 C C . LEU A 1 264 ? 1.266 7.904 2.960 1.00 93.12 264 LEU A C 1
ATOM 1991 O O . LEU A 1 264 ? 1.265 6.910 3.684 1.00 93.12 264 LEU A O 1
ATOM 1995 N N . VAL A 1 265 ? 1.535 9.137 3.404 1.00 92.38 265 VAL A N 1
ATOM 1996 C CA . VAL A 1 265 ? 1.750 9.453 4.823 1.00 92.38 265 VAL A CA 1
ATOM 1997 C C . VAL A 1 265 ? 0.482 9.165 5.626 1.00 92.38 265 VAL A C 1
ATOM 1999 O O . VAL A 1 265 ? 0.547 8.476 6.640 1.00 92.38 265 VAL A O 1
ATOM 2002 N N . GLN A 1 266 ? -0.683 9.594 5.138 1.00 91.12 266 GLN A N 1
ATOM 2003 C CA . GLN A 1 266 ? -1.964 9.320 5.780 1.00 91.12 266 GLN A CA 1
ATOM 2004 C C . GLN A 1 266 ? -2.238 7.817 5.887 1.00 91.12 266 GLN A C 1
ATOM 2006 O O . GLN A 1 266 ? -2.538 7.343 6.975 1.00 91.12 266 GLN A O 1
ATOM 2011 N N . LYS A 1 267 ? -2.090 7.045 4.804 1.00 94.00 267 LYS A N 1
ATOM 2012 C CA . LYS A 1 267 ? -2.296 5.586 4.819 1.00 94.00 267 LYS A CA 1
ATOM 2013 C C . LYS A 1 267 ? -1.373 4.906 5.841 1.00 94.00 267 LYS A C 1
ATOM 2015 O O . LYS A 1 267 ? -1.819 4.028 6.575 1.00 94.00 267 LYS A O 1
ATOM 2020 N N . ALA A 1 268 ? -0.114 5.342 5.933 1.00 94.94 268 ALA A N 1
ATOM 2021 C CA . ALA A 1 268 ? 0.828 4.865 6.946 1.00 94.94 268 ALA A CA 1
ATOM 2022 C C . ALA A 1 268 ? 0.344 5.191 8.374 1.00 94.94 268 ALA A C 1
ATOM 2024 O O . ALA A 1 268 ? 0.295 4.305 9.231 1.00 94.94 268 ALA A O 1
ATOM 2025 N N . ALA A 1 269 ? -0.086 6.434 8.609 1.00 92.44 269 ALA A N 1
ATOM 2026 C CA . ALA A 1 269 ? -0.611 6.881 9.896 1.00 92.44 269 ALA A CA 1
ATOM 2027 C C . ALA A 1 269 ? -1.900 6.143 10.298 1.00 92.44 269 ALA A C 1
ATOM 2029 O O . ALA A 1 269 ? -2.043 5.749 11.453 1.00 92.44 269 ALA A O 1
ATOM 2030 N N . MET A 1 270 ? -2.796 5.859 9.346 1.00 92.38 270 MET A N 1
ATOM 2031 C CA . MET A 1 270 ? -4.025 5.085 9.573 1.00 92.38 270 MET A CA 1
ATOM 2032 C C . MET A 1 270 ? -3.754 3.658 10.066 1.00 92.38 270 MET A C 1
ATOM 2034 O O . MET A 1 270 ? -4.611 3.073 10.720 1.00 92.38 270 MET A O 1
ATOM 2038 N N . ALA A 1 271 ? -2.564 3.107 9.806 1.00 94.94 271 ALA A N 1
ATOM 2039 C CA . ALA A 1 271 ? -2.121 1.808 10.313 1.00 94.94 271 ALA A CA 1
ATOM 2040 C C . ALA A 1 271 ? -1.193 1.904 11.546 1.00 94.94 271 ALA A C 1
ATOM 2042 O O . ALA A 1 271 ? -0.683 0.888 12.027 1.00 94.94 271 ALA A O 1
ATOM 2043 N N . GLY A 1 272 ? -0.955 3.114 12.064 1.00 94.19 272 GLY A N 1
ATOM 2044 C CA . GLY A 1 272 ? -0.078 3.358 13.209 1.00 94.19 272 GLY A CA 1
ATOM 2045 C C . GLY A 1 272 ? 1.413 3.202 12.900 1.00 94.19 272 GLY A C 1
ATOM 2046 O O . GLY A 1 272 ? 2.180 2.870 13.802 1.00 94.19 272 GLY A O 1
ATOM 2047 N N . VAL A 1 273 ? 1.828 3.392 11.642 1.00 95.31 273 VAL A N 1
ATOM 2048 C CA . VAL A 1 273 ? 3.242 3.347 11.247 1.00 95.31 273 VAL A CA 1
ATOM 2049 C C . VAL A 1 273 ? 3.929 4.664 11.645 1.00 95.31 273 VAL A C 1
ATOM 2051 O O . VAL A 1 273 ? 3.539 5.715 11.137 1.00 95.31 273 VAL A O 1
ATOM 2054 N N . PRO A 1 274 ? 4.974 4.643 12.491 1.00 93.88 274 PRO A N 1
ATOM 2055 C CA . PRO A 1 274 ? 5.660 5.854 12.951 1.00 93.88 274 PRO A CA 1
ATOM 2056 C C . PRO A 1 274 ? 6.650 6.442 11.933 1.00 93.88 274 PRO A C 1
ATOM 2058 O O . PRO A 1 274 ? 7.039 7.599 12.062 1.00 93.88 274 PRO A O 1
ATOM 2061 N N . MET A 1 275 ? 7.095 5.664 10.939 1.00 94.81 275 MET A N 1
ATOM 2062 C CA . MET A 1 275 ? 8.097 6.097 9.962 1.00 94.81 275 MET A CA 1
ATOM 2063 C C . MET A 1 275 ? 7.785 5.579 8.554 1.00 94.81 275 MET A C 1
ATOM 2065 O O . MET A 1 275 ? 7.617 4.376 8.340 1.00 94.81 275 MET A O 1
ATOM 2069 N N . LEU A 1 276 ? 7.771 6.502 7.588 1.00 96.12 276 LEU A N 1
ATOM 2070 C CA . LEU A 1 276 ? 7.698 6.224 6.155 1.00 96.12 276 LEU A CA 1
ATOM 2071 C C . LEU A 1 276 ? 9.035 6.581 5.496 1.00 96.12 276 LEU A C 1
ATOM 2073 O O . LEU A 1 276 ? 9.467 7.730 5.553 1.00 96.12 276 LEU A O 1
ATOM 2077 N N . VAL A 1 277 ? 9.655 5.617 4.821 1.00 97.44 277 VAL A N 1
ATOM 2078 C CA . VAL A 1 277 ? 10.845 5.823 3.987 1.00 97.44 277 VAL A CA 1
ATOM 2079 C C . VAL A 1 277 ? 10.432 5.757 2.524 1.00 97.44 277 VAL A C 1
ATOM 2081 O O . VAL A 1 277 ? 9.870 4.765 2.068 1.00 97.44 277 VAL A O 1
ATOM 2084 N N . ALA A 1 278 ? 10.704 6.821 1.777 1.00 96.62 278 ALA A N 1
ATOM 2085 C CA . ALA A 1 278 ? 10.390 6.917 0.358 1.00 96.62 278 ALA A CA 1
ATOM 2086 C C . ALA A 1 278 ? 11.675 7.064 -0.460 1.00 96.62 278 ALA A C 1
ATOM 2088 O O . ALA A 1 278 ? 12.555 7.841 -0.099 1.00 96.62 278 ALA A O 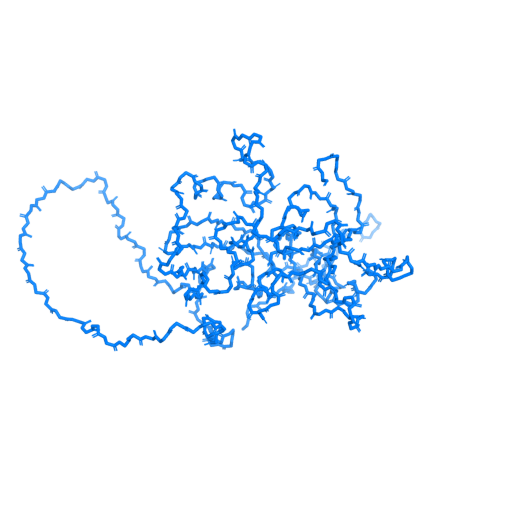1
ATOM 2089 N N . VAL A 1 279 ? 11.765 6.353 -1.588 1.00 95.38 279 VAL A N 1
ATOM 2090 C CA . VAL A 1 279 ? 12.912 6.452 -2.512 1.00 95.38 279 VAL A CA 1
ATOM 2091 C C . VAL A 1 279 ? 13.023 7.848 -3.137 1.00 95.38 279 VAL A C 1
ATOM 2093 O O . VAL A 1 279 ? 14.108 8.278 -3.522 1.00 95.38 279 VAL A O 1
ATOM 2096 N N . SER A 1 280 ? 11.908 8.573 -3.259 1.00 92.12 280 SER A N 1
ATOM 2097 C CA . SER A 1 280 ? 11.868 9.902 -3.874 1.00 92.12 280 SER A CA 1
ATOM 2098 C C . SER A 1 280 ? 11.285 10.966 -2.938 1.00 92.12 280 SER A C 1
ATOM 2100 O O . SER A 1 280 ? 10.708 10.659 -1.898 1.00 92.12 280 SER A O 1
ATOM 2102 N N . ALA A 1 281 ? 11.430 12.234 -3.331 1.00 86.94 281 ALA A N 1
ATOM 2103 C CA . ALA A 1 281 ? 11.147 13.397 -2.495 1.00 86.94 281 ALA A CA 1
ATOM 2104 C C . ALA A 1 281 ? 9.694 13.452 -1.973 1.00 86.94 281 ALA A C 1
ATOM 2106 O O . ALA A 1 281 ? 8.767 13.025 -2.677 1.00 86.94 281 ALA A O 1
ATOM 2107 N N . PRO A 1 282 ? 9.475 14.023 -0.774 1.00 91.56 282 PRO A N 1
ATOM 2108 C CA . PRO A 1 282 ? 8.140 14.322 -0.275 1.00 91.56 282 PRO A CA 1
ATOM 2109 C C . PRO A 1 282 ? 7.502 15.512 -1.007 1.00 91.56 282 PRO A C 1
ATOM 2111 O O . PRO A 1 282 ? 8.187 16.370 -1.568 1.00 91.56 282 PRO A O 1
ATOM 2114 N N . SER A 1 283 ? 6.169 15.578 -0.994 1.00 86.50 283 SER A N 1
ATOM 2115 C CA . SER A 1 283 ? 5.424 16.799 -1.344 1.00 86.50 283 SER A CA 1
ATOM 2116 C C . SER A 1 283 ? 5.304 17.739 -0.143 1.00 86.50 283 SER A C 1
ATOM 2118 O O . SER A 1 283 ? 5.326 17.269 0.981 1.00 86.50 283 SER A O 1
ATOM 2120 N N . SER A 1 284 ? 5.060 19.035 -0.356 1.00 82.25 284 SER A N 1
ATOM 2121 C CA . SER A 1 284 ? 4.917 20.014 0.740 1.00 82.25 284 SER A CA 1
ATOM 2122 C C . SER A 1 284 ? 3.732 19.776 1.684 1.00 82.25 284 SER A C 1
ATOM 2124 O O . SER A 1 284 ? 3.686 20.383 2.746 1.00 82.25 284 SER A O 1
ATOM 2126 N N . LEU A 1 285 ? 2.744 18.983 1.261 1.00 81.62 285 LEU A N 1
ATOM 2127 C CA . LEU A 1 285 ? 1.585 18.616 2.080 1.00 81.62 285 LEU A CA 1
ATOM 2128 C C . LEU A 1 285 ? 1.800 17.297 2.838 1.00 81.62 285 LEU A C 1
ATOM 2130 O O . LEU A 1 285 ? 1.005 16.991 3.712 1.00 81.62 285 LEU A O 1
ATOM 2134 N N . ALA A 1 286 ? 2.810 16.507 2.458 1.00 76.56 286 ALA A N 1
ATOM 2135 C CA . ALA A 1 286 ? 3.146 15.253 3.131 1.00 76.56 286 ALA A CA 1
ATOM 2136 C C . ALA A 1 286 ? 3.825 15.538 4.471 1.00 76.56 286 ALA A C 1
ATOM 2138 O O . ALA A 1 286 ? 3.536 14.777 5.416 1.00 76.56 286 ALA A O 1
#

Radius of gyration: 21.73 Å; Cα contacts (8 Å, |Δi|>4): 518; chains: 1; bounding box: 73×43×61 Å

Nearest PDB structures (foldseek):
  2pw9-assembly2_D  TM=8.886E-01  e=1.302E-16  Desulfotalea psychrophila LSv54
  2pw9-assembly1_A  TM=8.812E-01  e=2.379E-16  Desulfotalea psychrophila LSv54
  2pw9-assembly1_B  TM=8.827E-01  e=2.850E-16  Desulfotalea psychrophila LSv54
  4pde-assembly1_A-2  TM=8.650E-01  e=1.383E-16  Escherichia coli
  2pw9-assembly2_C  TM=8.605E-01  e=7.035E-16  Desulfotalea psychrophila LSv54

Secondary structure (DSSP, 8-state):
---SEEEEEEEEEETTTEEEEEEEEEE--EEEEEEETTEEEEEEEE-SS-HHHHHHHHHHHTTS--SGGGEEEEEEPP---------S-----------------------TTGGG-S-TTS-S-----EEEEEEPTTSPPPPHHHHHHHHHHTTTSSTT--SHHHH----SS---TT------HHHHHHHHHHHHHH-TTHHHHS--EEEEEEETTTTEEEEEEEESSHHHHHHHHHHHHHHTT--S-TTEEEEEEEEE-HHHHHHHHHTT-SEEEEEEEEPTT-

Foldseek 3Di:
DQDQKDWDWDWDQDPPPGIDIDIAIAGDWDWAFAAEPNHTQAIETKRDDLLQLLNQLVCLLLPQDQALLFFPAKDFDADDPPDPDPPVDDDDDDDDDDDDDDDDDDDDPSDRLVNVVDDPPPPPDRPHSYMYTYTDPVGDGDDPVNRVQRHVAVYPPPPGDPDPVSLPDDAPADQDPPDPADDDPVLLVCVLVLQVVPPVSCVRHVQWKKKFKAFQVVRDTPDMAIINDQVSNLSSHLSVCSSVRNAQSNRIEMEIAAEAESSSVSSCVNSNNNYYHYPDYYDPND

Sequence (286 aa):
MRSSQARVRVARVHADTGRTHRADTLAVEEPLEIRVNGTRLAVTMRTPVHDFSLAVGFALSEGIINSAEDVFRVRYCQKDQGPKGLNPHTQAQPHDSADGNGLASELAPPLGLGAFSGTESALRNTSDNVVDITLAPHVVPPSATVQRQLVVNSSCGLCGRQSLDEVHQNGCYPIDERSNFRLDEPTVMGLPDQLSEDQKVFAKTGGLHGAGLYDVETGRMLVVREDVGRHNAVDKVLGWALMEGLLPLSGKVLVTSSRASFELVQKAAMAGVPMLVAVSAPSSLA

pLDDT: mean 79.32, std 22.85, range [24.03, 98.69]

Mean predicted aligned error: 11.04 Å